Protein AF-A0A843C6A4-F1 (afdb_monomer_lite)

Sequence (200 aa):
MGTLDTKQRHLVSWVIFLPTIIAVFISLIPSIFPAFLLRTFGGLTGNVQIEPFETGPWAYPIIIVNVIVFSLFLLYSKNHLPQIMYKSIRFVFSFEISPQMAFVVIVILVGFYTLFSVGELFDGKFDADYYNRVKPWLESFDLLKPPVTDGDRDVGHHLQIFFEATSMKIFGNYKVIPFIASIALPIMTYFLTTELTKKR

Structure (mmCIF, N/CA/C/O backbone):
data_AF-A0A843C6A4-F1
#
_entry.id   AF-A0A843C6A4-F1
#
loop_
_atom_site.group_PDB
_atom_site.id
_atom_site.type_symbol
_atom_site.label_atom_id
_atom_site.label_alt_id
_atom_site.label_comp_id
_atom_site.label_asym_id
_atom_site.label_entity_id
_atom_site.label_seq_id
_atom_site.pdbx_PDB_ins_code
_atom_site.Cartn_x
_atom_site.Cartn_y
_atom_site.Cartn_z
_atom_site.occupancy
_atom_site.B_iso_or_equiv
_atom_site.auth_seq_id
_atom_site.auth_comp_id
_atom_site.auth_asym_id
_atom_site.auth_atom_id
_atom_site.pdbx_PDB_model_num
ATOM 1 N N . MET A 1 1 ? 1.468 0.301 45.396 1.00 44.12 1 MET A N 1
ATOM 2 C CA . MET A 1 1 ? 2.282 -0.420 44.389 1.00 44.12 1 MET A CA 1
ATOM 3 C C . MET A 1 1 ? 1.719 -0.317 42.952 1.00 44.12 1 MET A C 1
ATOM 5 O O . MET A 1 1 ? 2.016 -1.186 42.150 1.00 44.12 1 MET A O 1
ATOM 9 N N . GLY A 1 2 ? 0.926 0.713 42.589 1.00 54.41 2 GLY A N 1
ATOM 10 C CA . GLY A 1 2 ? 0.186 0.752 41.303 1.00 54.41 2 GLY A CA 1
ATOM 11 C C . GLY A 1 2 ? 0.499 1.920 40.352 1.00 54.41 2 GLY A C 1
ATOM 12 O O . GLY A 1 2 ? -0.068 1.985 39.269 1.00 54.41 2 GLY A O 1
ATOM 13 N N . THR A 1 3 ? 1.382 2.851 40.727 1.00 50.78 3 THR A N 1
ATOM 14 C CA . THR A 1 3 ? 1.657 4.085 39.957 1.00 50.78 3 THR A CA 1
ATOM 15 C C . THR A 1 3 ? 2.946 4.040 39.128 1.00 50.78 3 THR A C 1
ATOM 17 O O . THR A 1 3 ? 3.118 4.847 38.218 1.00 50.78 3 THR A O 1
ATOM 20 N N . LEU A 1 4 ? 3.857 3.101 39.414 1.00 54.84 4 LEU A N 1
ATOM 21 C CA . LEU A 1 4 ? 5.111 2.936 38.662 1.00 54.84 4 LEU A CA 1
ATOM 22 C C . LEU A 1 4 ? 4.891 2.211 37.323 1.00 54.84 4 LEU A C 1
ATOM 24 O O . LEU A 1 4 ? 5.477 2.591 36.311 1.00 54.84 4 LEU A O 1
ATOM 28 N N . ASP A 1 5 ? 3.975 1.241 37.302 1.00 63.75 5 ASP A N 1
ATOM 29 C CA . ASP A 1 5 ? 3.652 0.408 36.135 1.00 63.75 5 ASP A CA 1
ATOM 30 C C . ASP A 1 5 ? 2.941 1.211 35.018 1.00 63.75 5 ASP A C 1
ATOM 32 O O . ASP A 1 5 ? 3.215 1.056 33.829 1.00 63.75 5 ASP A O 1
ATOM 36 N N . THR A 1 6 ? 2.091 2.182 35.374 1.00 66.44 6 THR A N 1
ATOM 37 C CA . THR A 1 6 ? 1.423 3.064 34.396 1.00 66.44 6 THR A CA 1
ATOM 38 C C . THR A 1 6 ? 2.381 4.054 33.735 1.00 66.44 6 THR A C 1
ATOM 40 O O . THR A 1 6 ? 2.290 4.277 32.527 1.00 66.44 6 THR A O 1
ATOM 43 N N . LYS A 1 7 ? 3.335 4.616 34.490 1.00 73.94 7 LYS A N 1
ATOM 44 C CA . LYS A 1 7 ? 4.337 5.552 33.957 1.00 73.94 7 LYS A CA 1
ATOM 45 C C . LYS A 1 7 ? 5.304 4.858 32.992 1.00 73.94 7 LYS A C 1
ATOM 47 O O . LYS A 1 7 ? 5.631 5.430 31.953 1.00 73.94 7 LYS A O 1
ATOM 52 N N . GLN A 1 8 ? 5.712 3.623 33.300 1.00 74.62 8 GLN A N 1
ATOM 53 C CA . GLN A 1 8 ? 6.532 2.804 32.402 1.00 74.62 8 GLN A CA 1
ATOM 54 C C . GLN A 1 8 ? 5.776 2.407 31.128 1.00 74.62 8 GLN A C 1
ATOM 56 O O . GLN A 1 8 ? 6.310 2.603 30.039 1.00 74.62 8 GLN A O 1
ATOM 61 N N . ARG A 1 9 ? 4.518 1.949 31.224 1.00 75.69 9 ARG A N 1
ATOM 62 C CA . ARG A 1 9 ? 3.691 1.648 30.038 1.00 75.69 9 ARG A CA 1
ATOM 63 C C . ARG A 1 9 ? 3.481 2.864 29.133 1.00 75.69 9 ARG A C 1
ATOM 65 O O . ARG A 1 9 ? 3.569 2.741 27.914 1.00 75.69 9 ARG A O 1
ATOM 72 N N . HIS A 1 10 ? 3.260 4.042 29.716 1.00 80.62 10 HIS A N 1
ATOM 73 C CA . HIS A 1 10 ? 3.125 5.289 28.964 1.00 80.62 10 HIS A CA 1
ATOM 74 C C . HIS A 1 10 ? 4.421 5.656 28.223 1.00 80.62 10 HIS A C 1
ATOM 76 O O . HIS A 1 10 ? 4.377 5.982 27.041 1.00 80.62 10 HIS A O 1
ATOM 82 N N . LEU A 1 11 ? 5.581 5.545 28.880 1.00 83.19 11 LEU A N 1
ATOM 83 C CA . LEU A 1 11 ? 6.885 5.776 28.245 1.00 83.19 11 LEU A CA 1
ATOM 84 C C . LEU A 1 11 ? 7.142 4.815 27.080 1.00 83.19 11 LEU A C 1
ATOM 86 O O . LEU A 1 11 ? 7.506 5.266 25.999 1.00 83.19 11 LEU A O 1
ATOM 90 N N . VAL A 1 12 ? 6.904 3.515 27.274 1.00 82.94 12 VAL A N 1
ATOM 91 C CA . VAL A 1 12 ? 7.074 2.504 26.217 1.00 82.94 12 VAL A CA 1
ATOM 92 C C . VAL A 1 12 ? 6.156 2.799 25.029 1.00 82.94 12 VAL A C 1
ATOM 94 O O . VAL A 1 12 ? 6.604 2.765 23.886 1.00 82.94 12 VAL A O 1
ATOM 97 N N . SER A 1 13 ? 4.898 3.168 25.287 1.00 83.44 13 SER A N 1
ATOM 98 C CA . SER A 1 13 ? 3.961 3.547 24.227 1.00 83.44 13 SER A CA 1
ATOM 99 C C . SER A 1 13 ? 4.459 4.746 23.421 1.00 83.44 13 SER A C 1
ATOM 101 O O . SER A 1 13 ? 4.372 4.720 22.199 1.00 83.44 13 SER A O 1
ATOM 103 N N . TRP A 1 14 ? 5.005 5.779 24.070 1.00 86.25 14 TRP A N 1
ATOM 104 C CA . TRP A 1 14 ? 5.544 6.957 23.379 1.00 86.25 14 TRP A CA 1
ATOM 105 C C . TRP A 1 14 ? 6.806 6.655 22.573 1.00 86.25 14 TRP A C 1
ATOM 107 O O . TRP A 1 14 ? 6.948 7.157 21.459 1.00 86.25 14 TRP A O 1
ATOM 117 N N . VAL A 1 15 ? 7.690 5.813 23.113 1.00 89.94 15 VAL A N 1
ATOM 118 C CA . VAL A 1 15 ? 8.927 5.383 22.443 1.00 89.94 15 VAL A CA 1
ATOM 119 C C . VAL A 1 15 ? 8.632 4.583 21.178 1.00 89.94 15 VAL A C 1
ATOM 121 O O . VAL A 1 15 ? 9.411 4.654 20.239 1.00 89.94 15 VAL A O 1
ATOM 124 N N . ILE A 1 16 ? 7.514 3.859 21.116 1.00 85.56 16 ILE A N 1
ATOM 125 C CA . ILE A 1 16 ? 7.096 3.142 19.904 1.00 85.56 16 ILE A CA 1
ATOM 126 C C . ILE A 1 16 ? 6.322 4.077 18.968 1.00 85.56 16 ILE A C 1
ATOM 128 O O . ILE A 1 16 ? 6.602 4.145 17.775 1.00 85.56 16 ILE A O 1
ATOM 132 N N . PHE A 1 17 ? 5.375 4.841 19.510 1.00 85.38 17 PHE A N 1
ATOM 133 C CA . PHE A 1 17 ? 4.449 5.655 18.729 1.00 85.38 17 PHE A CA 1
ATOM 134 C C . PHE A 1 17 ? 5.135 6.764 17.921 1.00 85.38 17 PHE A C 1
ATOM 136 O O . PHE A 1 17 ? 4.824 6.941 16.742 1.00 85.38 17 PHE A O 1
ATOM 143 N N . LEU A 1 18 ? 6.075 7.502 18.526 1.00 89.38 18 LEU A N 1
ATOM 144 C CA . LEU A 1 18 ? 6.747 8.623 17.858 1.00 89.38 18 LEU A CA 1
ATOM 145 C C . LEU A 1 18 ? 7.565 8.177 16.636 1.00 89.38 18 LEU A C 1
ATOM 147 O O . LEU A 1 18 ? 7.333 8.723 15.556 1.00 89.38 18 LEU A O 1
ATOM 151 N N . PRO A 1 19 ? 8.468 7.183 16.745 1.00 90.62 19 PRO A N 1
ATOM 152 C CA . PRO A 1 19 ? 9.193 6.668 15.590 1.00 90.62 19 PRO A CA 1
ATOM 153 C C . PRO A 1 19 ? 8.273 6.131 14.499 1.00 90.62 19 PRO A C 1
ATOM 155 O O . PRO A 1 19 ? 8.530 6.388 13.327 1.00 90.62 19 PRO A O 1
ATOM 158 N N . THR A 1 20 ? 7.183 5.439 14.855 1.00 88.94 20 THR A N 1
ATOM 159 C CA . THR A 1 20 ? 6.218 4.947 13.862 1.00 88.94 20 THR A CA 1
ATOM 160 C C . THR A 1 20 ? 5.572 6.098 13.098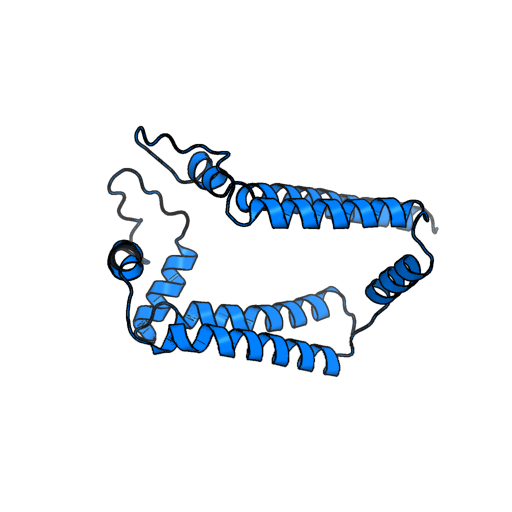 1.00 88.94 20 THR A C 1
ATOM 162 O O . THR A 1 20 ? 5.528 6.059 11.872 1.00 88.94 20 THR A O 1
ATOM 165 N N . ILE A 1 21 ? 5.126 7.152 13.787 1.00 87.75 21 ILE A N 1
ATOM 166 C CA . ILE A 1 21 ? 4.563 8.336 13.127 1.00 87.75 21 ILE A CA 1
ATOM 167 C C . ILE A 1 21 ? 5.589 9.019 12.222 1.00 87.75 21 ILE A C 1
ATOM 169 O O . ILE A 1 21 ? 5.264 9.376 11.091 1.00 87.75 21 ILE A O 1
ATOM 173 N N . ILE A 1 22 ? 6.827 9.185 12.691 1.00 91.31 22 ILE A N 1
ATOM 174 C CA . ILE A 1 22 ? 7.897 9.803 11.902 1.00 91.31 22 ILE A CA 1
ATOM 175 C C . ILE A 1 22 ? 8.167 8.975 10.643 1.00 91.31 22 ILE A C 1
ATOM 177 O O . ILE A 1 22 ? 8.229 9.532 9.550 1.00 91.31 22 ILE A O 1
ATOM 181 N N . ALA A 1 23 ? 8.263 7.651 10.775 1.00 89.50 23 ALA A N 1
ATOM 182 C CA . ALA A 1 23 ? 8.463 6.748 9.647 1.00 89.50 23 ALA A CA 1
ATOM 183 C C . ALA A 1 23 ? 7.323 6.845 8.620 1.00 89.50 23 ALA A C 1
ATOM 185 O O . ALA A 1 23 ? 7.590 6.878 7.421 1.00 89.50 23 ALA A O 1
ATOM 186 N N . VAL A 1 24 ? 6.070 6.958 9.077 1.00 88.25 24 VAL A N 1
ATOM 187 C CA . VAL A 1 24 ? 4.906 7.169 8.200 1.00 88.25 24 VAL A CA 1
ATOM 188 C C . VAL A 1 24 ? 4.994 8.510 7.468 1.00 88.25 24 VAL A C 1
ATOM 190 O O . VAL A 1 24 ? 4.761 8.568 6.267 1.00 88.25 24 VAL A O 1
ATOM 193 N N . PHE A 1 25 ? 5.369 9.598 8.142 1.00 86.94 25 PHE A N 1
ATOM 194 C CA . PHE A 1 25 ? 5.529 10.886 7.458 1.00 86.94 25 PHE A CA 1
ATOM 195 C C . PHE A 1 25 ? 6.665 10.867 6.434 1.00 86.94 25 PHE A C 1
ATOM 197 O O . PHE A 1 25 ? 6.506 11.404 5.339 1.00 86.94 25 PHE A O 1
ATOM 204 N N . ILE A 1 26 ? 7.782 10.210 6.754 1.00 88.06 26 ILE A N 1
ATOM 205 C CA . ILE A 1 26 ? 8.900 10.039 5.821 1.00 88.06 26 ILE A CA 1
ATOM 206 C C . ILE A 1 26 ? 8.464 9.222 4.597 1.00 88.06 26 ILE A C 1
ATOM 208 O O . ILE A 1 26 ? 8.836 9.575 3.481 1.00 88.06 26 ILE A O 1
ATOM 212 N N . SER A 1 27 ? 7.644 8.178 4.768 1.00 87.81 27 SER A N 1
ATOM 213 C CA . SER A 1 27 ? 7.173 7.349 3.648 1.00 87.81 27 SER A CA 1
ATOM 214 C C . SER A 1 27 ? 6.140 8.041 2.749 1.00 87.81 27 SER A C 1
ATOM 216 O O . SER A 1 27 ? 5.973 7.659 1.588 1.00 87.81 27 SER A O 1
ATOM 218 N N . LEU A 1 28 ? 5.484 9.104 3.225 1.00 88.31 28 LEU A N 1
ATOM 219 C CA . LEU A 1 28 ? 4.579 9.910 2.400 1.00 88.31 28 LEU A CA 1
ATOM 220 C C . LEU A 1 28 ? 5.322 10.818 1.411 1.00 88.31 28 LEU A C 1
ATOM 222 O O . LEU A 1 28 ? 4.806 11.056 0.320 1.00 88.31 28 LEU A O 1
ATOM 226 N N . ILE A 1 29 ? 6.530 11.284 1.748 1.00 88.62 29 ILE A N 1
ATOM 227 C CA . ILE A 1 29 ? 7.344 12.155 0.881 1.00 88.62 29 ILE A CA 1
ATOM 228 C C . ILE A 1 29 ? 7.527 11.559 -0.526 1.00 88.62 29 ILE A C 1
ATOM 230 O O . ILE A 1 29 ? 7.142 12.227 -1.484 1.00 88.62 29 ILE A O 1
ATOM 234 N N . PRO A 1 30 ? 8.029 10.319 -0.699 1.00 87.94 30 PRO A N 1
ATOM 235 C CA . PRO A 1 30 ? 8.174 9.723 -2.027 1.00 87.94 30 PRO A CA 1
ATOM 236 C C . PRO A 1 30 ? 6.858 9.418 -2.728 1.00 87.94 30 PRO A C 1
ATOM 238 O O . PRO A 1 30 ? 6.808 9.360 -3.951 1.00 87.94 30 PRO A O 1
ATOM 241 N N . SER A 1 31 ? 5.789 9.219 -1.963 1.00 87.12 31 SER A N 1
ATOM 242 C CA . SER A 1 31 ? 4.470 8.950 -2.531 1.00 87.12 31 SER A CA 1
ATOM 243 C C . SER A 1 31 ? 3.870 10.207 -3.180 1.00 87.12 31 SER A C 1
ATOM 245 O O . SER A 1 31 ? 3.107 10.106 -4.138 1.00 87.12 31 SER A O 1
ATOM 247 N N . ILE A 1 32 ? 4.228 11.393 -2.672 1.00 90.38 32 ILE A N 1
ATOM 248 C CA . ILE A 1 32 ? 3.843 12.699 -3.228 1.00 90.38 32 ILE A CA 1
ATOM 249 C C . ILE A 1 32 ? 4.844 13.140 -4.303 1.00 90.38 32 ILE A C 1
ATOM 251 O O . ILE A 1 32 ? 4.438 13.591 -5.373 1.00 90.38 32 ILE A O 1
ATOM 255 N N . PHE A 1 33 ? 6.138 12.976 -4.029 1.00 91.06 33 PHE A N 1
ATOM 256 C CA . PHE A 1 33 ? 7.249 13.394 -4.878 1.00 91.06 33 PHE A CA 1
ATOM 257 C C . PHE A 1 33 ? 8.117 12.182 -5.246 1.00 91.06 33 PHE A C 1
ATOM 259 O O . PHE A 1 33 ? 9.163 11.957 -4.630 1.00 91.06 33 PHE A O 1
ATOM 266 N N . PRO A 1 34 ? 7.717 11.369 -6.237 1.00 84.12 34 PRO A N 1
ATOM 267 C CA . PRO A 1 34 ? 8.463 10.163 -6.602 1.00 84.12 34 PRO A CA 1
ATOM 268 C C . PRO A 1 34 ? 9.904 10.473 -7.035 1.00 84.12 34 PRO A C 1
ATOM 270 O O . PRO A 1 34 ? 10.830 9.724 -6.717 1.00 84.12 34 PRO A O 1
ATOM 273 N N . ALA A 1 35 ? 10.115 11.624 -7.681 1.00 83.56 35 ALA A N 1
ATOM 274 C CA . ALA A 1 35 ? 11.428 12.110 -8.097 1.00 83.56 35 ALA A CA 1
ATOM 275 C C . ALA A 1 35 ? 12.381 12.420 -6.924 1.00 83.56 35 ALA A C 1
ATOM 277 O O . ALA A 1 35 ? 13.601 12.405 -7.102 1.00 83.56 35 ALA A O 1
ATOM 278 N N . PHE A 1 36 ? 11.853 12.656 -5.717 1.00 85.06 36 PHE A N 1
ATOM 279 C CA . PHE A 1 36 ? 12.649 12.991 -4.537 1.00 85.06 36 PHE A CA 1
ATOM 280 C C . PHE A 1 36 ? 13.633 11.872 -4.175 1.00 85.06 36 PHE A C 1
ATOM 282 O O . PHE A 1 36 ? 14.826 12.127 -4.033 1.00 85.06 36 PHE A O 1
ATOM 289 N N . LEU A 1 37 ? 13.173 10.615 -4.101 1.00 78.62 37 LEU A N 1
ATOM 290 C CA . LEU A 1 37 ? 14.069 9.487 -3.799 1.00 78.62 37 LEU A CA 1
ATOM 291 C C . LEU A 1 37 ? 15.081 9.242 -4.907 1.00 78.62 37 LEU A C 1
ATOM 293 O O . LEU A 1 37 ? 16.235 8.944 -4.617 1.00 78.62 37 LEU A O 1
ATOM 297 N N . LEU A 1 38 ? 14.659 9.384 -6.163 1.00 75.38 38 LEU A N 1
ATOM 298 C CA . LEU A 1 38 ? 15.535 9.185 -7.313 1.00 75.38 38 LEU A CA 1
ATOM 299 C C . LEU A 1 38 ? 16.692 10.185 -7.302 1.00 75.38 38 LEU A C 1
ATOM 301 O O . LEU A 1 38 ? 17.834 9.800 -7.527 1.00 75.38 38 LEU A O 1
ATOM 305 N N . ARG A 1 39 ? 16.434 11.451 -6.961 1.00 76.06 39 ARG A N 1
ATOM 306 C CA . ARG A 1 39 ? 17.501 12.449 -6.843 1.00 76.06 39 ARG A CA 1
ATOM 307 C C . ARG A 1 39 ? 18.359 12.265 -5.591 1.00 76.06 39 ARG A C 1
ATOM 309 O O . ARG A 1 39 ? 19.566 12.464 -5.661 1.00 76.06 39 ARG A O 1
ATOM 316 N N . THR A 1 40 ? 17.760 11.933 -4.448 1.00 76.25 40 THR A N 1
ATOM 317 C CA . THR A 1 40 ? 18.494 11.843 -3.174 1.00 76.25 40 THR A CA 1
ATOM 318 C C . THR A 1 40 ? 19.301 10.552 -3.042 1.00 76.25 40 THR A C 1
ATOM 320 O O . THR A 1 40 ? 20.396 10.581 -2.489 1.00 76.25 40 THR A O 1
ATOM 323 N N . PHE A 1 41 ? 18.778 9.433 -3.542 1.00 73.94 41 PHE A N 1
ATOM 324 C CA . PHE A 1 41 ? 19.350 8.098 -3.342 1.00 73.94 41 PHE A CA 1
ATOM 325 C C . PHE A 1 41 ? 19.594 7.325 -4.643 1.00 73.94 41 PHE A C 1
ATOM 327 O O . PHE A 1 41 ? 20.312 6.333 -4.620 1.00 73.94 41 PHE A O 1
ATOM 334 N N . GLY A 1 42 ? 19.025 7.752 -5.773 1.00 63.69 42 GLY A N 1
ATOM 335 C CA . GLY A 1 42 ? 19.069 7.010 -7.039 1.00 63.69 42 GLY A CA 1
ATOM 336 C C . GLY A 1 42 ? 20.379 7.106 -7.821 1.00 63.69 42 GLY A C 1
ATOM 337 O O . GLY A 1 42 ? 20.398 6.712 -8.981 1.00 63.69 42 GLY A O 1
ATOM 338 N N . GLY A 1 43 ? 21.451 7.643 -7.227 1.00 60.44 43 GLY A N 1
ATOM 339 C CA . GLY A 1 43 ? 22.790 7.627 -7.828 1.00 60.44 43 GLY A CA 1
ATOM 340 C C . GLY A 1 43 ? 22.879 8.305 -9.199 1.00 60.44 43 GLY A C 1
ATOM 341 O O . GLY A 1 43 ? 23.723 7.927 -10.003 1.00 60.44 43 GLY A O 1
ATOM 342 N N . LEU A 1 44 ? 22.001 9.275 -9.483 1.00 60.94 44 LEU A N 1
ATOM 343 C CA . LEU A 1 44 ? 21.975 9.983 -10.761 1.00 60.94 44 LEU A CA 1
ATOM 344 C C . LEU A 1 44 ? 23.255 10.799 -10.916 1.00 60.94 44 LEU A C 1
ATOM 346 O O . LEU A 1 44 ? 23.452 11.826 -10.266 1.00 60.94 44 LEU A O 1
ATOM 350 N N . THR A 1 45 ? 24.121 10.316 -11.788 1.00 49.38 45 THR A N 1
ATOM 351 C CA . THR A 1 45 ? 25.364 10.961 -12.171 1.00 49.38 45 THR A CA 1
ATOM 352 C C . THR A 1 45 ? 25.203 11.436 -13.621 1.00 49.38 45 THR A C 1
ATOM 354 O O . THR A 1 45 ? 24.581 10.775 -14.452 1.00 49.38 45 THR A O 1
ATOM 357 N N . GLY A 1 46 ? 25.588 12.692 -13.871 1.00 54.91 46 GLY A N 1
ATOM 358 C CA . GLY A 1 46 ? 25.274 13.441 -15.093 1.00 54.91 46 GLY A CA 1
ATOM 359 C C . GLY A 1 46 ? 24.285 14.600 -14.887 1.00 54.91 46 GLY A C 1
ATOM 360 O O . GLY A 1 46 ? 23.476 14.607 -13.963 1.00 54.91 46 GLY A O 1
ATOM 361 N N . ASN A 1 47 ? 24.351 15.604 -15.771 1.00 55.03 47 ASN A N 1
ATOM 362 C CA . ASN A 1 47 ? 23.568 16.856 -15.746 1.00 55.03 47 ASN A CA 1
ATOM 363 C C . ASN A 1 47 ? 22.055 16.673 -16.022 1.00 55.03 47 ASN A C 1
ATOM 365 O O . ASN A 1 47 ? 21.427 17.527 -16.650 1.00 55.03 47 ASN A O 1
ATOM 369 N N . VAL A 1 48 ? 21.449 15.565 -15.595 1.00 63.06 48 VAL A N 1
ATOM 370 C CA . VAL A 1 48 ? 20.004 15.356 -15.698 1.00 63.06 48 VAL A CA 1
ATOM 371 C C . VAL A 1 48 ? 19.343 16.158 -14.579 1.00 63.06 48 VAL A C 1
ATOM 373 O O . VAL A 1 48 ? 19.337 15.760 -13.414 1.00 63.06 48 VAL A O 1
ATOM 376 N N . GLN A 1 49 ? 18.818 17.333 -14.923 1.00 67.88 49 GLN A N 1
ATOM 377 C CA . GLN A 1 49 ? 18.061 18.164 -13.991 1.00 67.88 49 GLN A CA 1
ATOM 378 C C . GLN A 1 49 ? 16.689 17.530 -13.752 1.00 67.88 49 GLN A C 1
ATOM 380 O O . GLN A 1 49 ? 15.727 17.836 -14.448 1.00 67.88 49 GLN A O 1
ATOM 385 N N . ILE A 1 50 ? 16.609 16.625 -12.777 1.00 71.81 50 ILE A N 1
ATOM 386 C CA . ILE A 1 50 ? 15.326 16.128 -12.279 1.00 71.81 50 ILE A CA 1
AT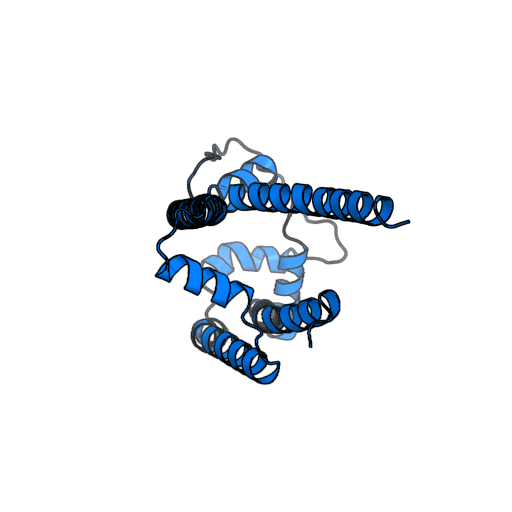OM 387 C C . ILE A 1 50 ? 14.831 17.080 -11.195 1.0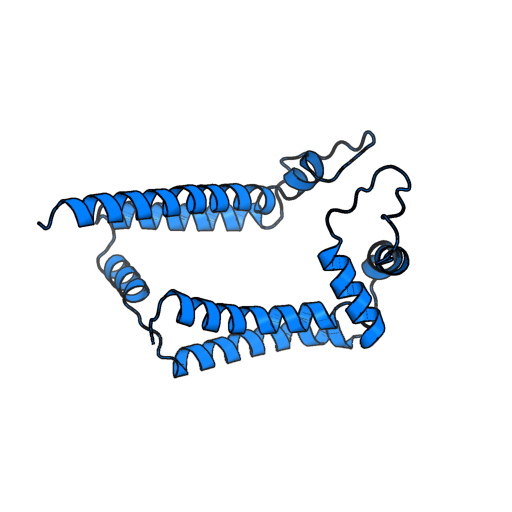0 71.81 50 ILE A C 1
ATOM 389 O O . ILE A 1 50 ? 15.521 17.338 -10.196 1.00 71.81 50 ILE A O 1
ATOM 393 N N . GLU A 1 51 ? 13.628 17.608 -11.394 1.00 82.31 51 GLU A N 1
ATOM 394 C CA . GLU A 1 51 ? 12.949 18.415 -10.393 1.00 82.31 51 GLU A CA 1
ATOM 395 C C . GLU A 1 51 ? 12.505 17.501 -9.230 1.00 82.31 51 GLU A C 1
ATOM 397 O O . GLU A 1 51 ? 11.645 16.644 -9.410 1.00 82.31 51 GLU A O 1
ATOM 402 N N . PRO A 1 52 ? 13.078 17.634 -8.015 1.00 80.25 52 PRO A N 1
ATOM 403 C CA . PRO A 1 52 ? 12.789 16.718 -6.904 1.00 80.25 52 PRO A CA 1
ATOM 404 C C . PRO A 1 52 ? 11.343 16.799 -6.432 1.00 80.25 52 PRO A C 1
ATOM 406 O O . PRO A 1 52 ? 10.855 15.864 -5.808 1.00 80.25 52 PRO A O 1
ATOM 409 N N . PHE A 1 53 ? 10.705 17.946 -6.666 1.00 86.50 53 PHE A N 1
ATOM 410 C CA . PHE A 1 53 ? 9.358 18.265 -6.211 1.00 86.50 53 PHE A CA 1
ATOM 411 C C . PHE A 1 53 ? 8.320 18.106 -7.324 1.00 86.50 53 PHE A C 1
ATOM 413 O O . PHE A 1 53 ? 7.220 18.646 -7.225 1.00 86.50 53 PHE A O 1
ATOM 420 N N . GLU A 1 54 ? 8.645 17.333 -8.361 1.00 87.62 54 GLU A N 1
ATOM 421 C CA . GLU A 1 54 ? 7.664 16.895 -9.342 1.00 87.62 54 GLU A CA 1
ATOM 422 C C . GLU A 1 54 ? 6.603 16.023 -8.654 1.00 87.62 54 GLU A C 1
ATOM 424 O O . GLU A 1 54 ? 6.896 14.968 -8.080 1.00 87.62 54 GLU A O 1
ATOM 429 N N . THR A 1 55 ? 5.356 16.496 -8.661 1.00 88.69 55 THR A N 1
ATOM 430 C CA . THR A 1 55 ? 4.238 15.803 -8.019 1.00 88.69 55 THR A CA 1
ATOM 431 C C . THR A 1 55 ? 3.815 14.595 -8.839 1.00 88.69 55 THR A C 1
ATOM 433 O O . THR A 1 55 ? 3.469 14.727 -10.012 1.00 88.69 55 THR A O 1
ATOM 436 N N . GLY A 1 56 ? 3.760 13.424 -8.205 1.00 86.25 56 GLY A N 1
ATOM 437 C CA . GLY A 1 56 ? 3.225 12.227 -8.843 1.00 86.25 56 GLY A CA 1
ATOM 438 C C . GLY A 1 56 ? 1.709 12.324 -9.094 1.00 86.25 56 GLY A C 1
ATOM 439 O O . GLY A 1 56 ? 1.016 13.090 -8.419 1.00 86.25 56 GLY A O 1
ATOM 440 N N . PRO A 1 57 ? 1.143 11.486 -9.982 1.00 88.00 57 PRO A N 1
ATOM 441 C CA . PRO A 1 57 ? -0.301 11.455 -10.257 1.00 88.00 57 PRO A CA 1
ATOM 442 C C . PRO A 1 57 ? -1.173 11.238 -9.007 1.00 88.00 57 PRO A C 1
ATOM 444 O O . PRO A 1 57 ? -2.308 11.703 -8.935 1.00 88.00 57 PRO A O 1
ATOM 447 N N . TRP A 1 58 ? -0.627 10.553 -7.998 1.00 88.38 58 TRP A N 1
ATOM 448 C CA . TRP A 1 58 ? -1.304 10.243 -6.738 1.00 88.38 58 TRP A CA 1
ATOM 449 C C . TRP A 1 58 ? -1.102 11.292 -5.636 1.00 88.38 58 TRP A C 1
ATOM 451 O O . TRP A 1 58 ? -1.715 11.172 -4.575 1.00 88.38 58 TRP A O 1
ATOM 461 N N . ALA A 1 59 ? -0.314 12.346 -5.876 1.00 90.94 59 ALA A N 1
ATOM 462 C CA . ALA A 1 59 ? 0.006 13.365 -4.878 1.00 90.94 59 ALA A CA 1
ATOM 463 C C . ALA A 1 59 ? -1.250 14.026 -4.290 1.00 90.94 59 ALA A C 1
ATOM 465 O O . ALA A 1 59 ? -1.442 14.027 -3.072 1.00 90.94 59 ALA A O 1
ATOM 466 N N . TYR A 1 60 ? -2.141 14.543 -5.144 1.00 91.19 60 TYR A N 1
ATOM 467 C CA . TYR A 1 60 ? -3.356 15.225 -4.690 1.00 91.19 60 TYR A CA 1
ATOM 468 C C . TYR A 1 60 ? -4.314 14.298 -3.924 1.00 91.19 60 TYR A C 1
ATOM 470 O O . TYR A 1 60 ? -4.696 14.670 -2.812 1.00 91.19 60 TYR A O 1
ATOM 478 N N . PRO A 1 61 ? -4.673 13.094 -4.425 1.00 93.38 61 PRO A N 1
ATOM 479 C CA . PRO A 1 61 ? -5.471 12.142 -3.651 1.00 93.38 61 PRO A CA 1
ATOM 480 C C . PRO A 1 61 ? -4.880 11.833 -2.273 1.00 93.38 61 PRO A C 1
ATOM 482 O O . PRO A 1 61 ? -5.601 11.870 -1.277 1.00 93.38 61 PRO A O 1
ATOM 485 N N . ILE A 1 62 ? -3.568 11.583 -2.196 1.00 91.31 62 ILE A N 1
ATOM 486 C CA . ILE A 1 62 ? -2.886 11.262 -0.937 1.00 91.31 62 ILE A CA 1
ATOM 487 C C . ILE A 1 62 ? -2.986 12.434 0.040 1.00 91.31 62 ILE A C 1
ATOM 489 O O . ILE A 1 62 ? -3.364 12.232 1.195 1.00 91.31 62 ILE A O 1
ATOM 493 N N . ILE A 1 63 ? -2.690 13.656 -0.406 1.00 91.94 63 ILE A N 1
ATOM 494 C CA . ILE A 1 63 ? -2.761 14.850 0.446 1.00 91.94 63 ILE A CA 1
ATOM 495 C C . ILE A 1 63 ? -4.192 15.064 0.947 1.00 91.94 63 ILE A C 1
ATOM 497 O O . ILE A 1 63 ? -4.397 15.227 2.148 1.00 91.94 63 ILE A O 1
ATOM 501 N N . ILE A 1 64 ? -5.186 15.015 0.056 1.00 94.62 64 ILE A N 1
ATOM 502 C CA . ILE A 1 64 ? -6.595 15.246 0.403 1.00 94.62 64 ILE A CA 1
ATOM 503 C C . ILE A 1 64 ? -7.073 14.221 1.435 1.00 94.62 64 ILE A C 1
ATOM 505 O O . ILE A 1 64 ? -7.633 14.602 2.464 1.00 94.62 64 ILE A O 1
ATOM 509 N N . VAL A 1 65 ? -6.818 12.929 1.204 1.00 93.81 65 VAL A N 1
ATOM 510 C CA . VAL A 1 65 ? -7.219 11.862 2.133 1.00 93.81 65 VAL A CA 1
ATOM 511 C C . VAL A 1 65 ? -6.556 12.053 3.495 1.00 93.81 65 VAL A C 1
ATOM 513 O O . VAL A 1 65 ? -7.239 11.981 4.516 1.00 93.81 65 VAL A O 1
ATOM 516 N N . ASN A 1 66 ? -5.259 12.368 3.536 1.00 91.62 66 ASN A N 1
ATOM 517 C CA . ASN A 1 66 ? -4.561 12.611 4.798 1.00 91.62 66 ASN A CA 1
ATOM 518 C C . ASN A 1 66 ? -5.122 13.833 5.540 1.00 91.62 66 ASN A C 1
ATOM 520 O O . ASN A 1 66 ? -5.377 13.745 6.740 1.00 91.62 66 ASN A O 1
ATOM 524 N N . VAL A 1 67 ? -5.387 14.947 4.849 1.00 94.19 67 VAL A N 1
ATOM 525 C CA . VAL A 1 67 ? -6.002 16.143 5.455 1.00 94.19 67 VAL A CA 1
ATOM 526 C C . VAL A 1 67 ? -7.369 15.815 6.053 1.00 94.19 67 VAL A C 1
ATOM 528 O O . VAL A 1 67 ? -7.663 16.243 7.171 1.00 94.19 67 VAL A O 1
ATOM 531 N N . ILE A 1 68 ? -8.191 15.029 5.352 1.00 93.12 68 ILE A N 1
ATOM 532 C CA . ILE A 1 68 ? -9.497 14.577 5.848 1.00 93.12 68 ILE A CA 1
ATOM 533 C C . ILE A 1 68 ? -9.323 13.712 7.102 1.00 93.12 68 ILE A C 1
ATOM 535 O O . ILE A 1 68 ? -9.967 13.980 8.116 1.00 93.12 68 ILE A O 1
ATOM 539 N N . VAL A 1 69 ? -8.435 12.714 7.069 1.00 90.50 69 VAL A N 1
ATOM 540 C CA . VAL A 1 69 ? -8.181 11.808 8.202 1.00 90.50 69 VAL A CA 1
ATOM 541 C C . VAL A 1 69 ? -7.680 12.575 9.427 1.00 90.50 69 VAL A C 1
ATOM 543 O O . VAL A 1 69 ? -8.222 12.401 10.519 1.00 90.50 69 VAL A O 1
ATOM 546 N N . PHE A 1 70 ? -6.703 13.471 9.263 1.00 89.62 70 PHE A N 1
ATOM 547 C CA . PHE A 1 70 ? -6.188 14.287 10.366 1.00 89.62 70 PHE A CA 1
ATOM 548 C C . PHE A 1 70 ? -7.245 15.246 10.915 1.00 89.62 70 PHE A C 1
ATOM 550 O O . PHE A 1 70 ? -7.373 15.396 12.131 1.00 89.62 70 PHE A O 1
ATOM 557 N N . SER A 1 71 ? -8.046 15.855 10.041 1.00 91.25 71 SER A N 1
ATOM 558 C CA . SER A 1 71 ? -9.138 16.741 10.450 1.00 91.25 71 SER A CA 1
ATOM 559 C C . SER A 1 71 ? -10.204 15.982 11.246 1.00 91.25 71 SER A C 1
ATOM 561 O O . SER A 1 71 ? -10.629 16.449 12.304 1.00 91.25 71 SER A O 1
ATOM 563 N N . LEU A 1 72 ? -10.584 14.780 10.796 1.00 89.56 72 LEU A N 1
ATOM 564 C CA . LEU A 1 72 ? -11.486 13.881 11.521 1.00 89.56 72 LEU A CA 1
ATOM 565 C C . LEU A 1 72 ? -10.911 13.473 12.878 1.00 89.56 72 LEU A C 1
ATOM 567 O O . LEU A 1 72 ? -11.633 13.509 13.872 1.00 89.56 72 LEU A O 1
ATOM 571 N N . PHE A 1 73 ? -9.621 13.139 12.945 1.00 88.19 73 PHE A N 1
ATOM 572 C CA . PHE A 1 73 ? -8.943 12.793 14.194 1.00 88.19 73 PHE A CA 1
ATOM 573 C C . PHE A 1 73 ? -8.951 13.953 15.203 1.00 88.19 73 PHE A C 1
ATOM 575 O O . PHE A 1 73 ? -9.265 13.753 16.381 1.00 88.19 73 PHE A O 1
ATOM 582 N N . LEU A 1 74 ? -8.661 15.179 14.751 1.00 89.75 74 LEU A N 1
ATOM 583 C CA . LEU A 1 74 ? -8.682 16.374 15.598 1.00 89.75 74 LEU A CA 1
ATOM 584 C C . LEU A 1 74 ? -10.096 16.700 16.094 1.00 89.75 74 LEU A C 1
ATOM 586 O O . LEU A 1 74 ? -10.277 16.979 17.282 1.00 89.75 74 LEU A O 1
ATOM 590 N N . LEU A 1 75 ? -11.102 16.639 15.216 1.00 90.50 75 LEU A N 1
ATOM 591 C CA . LEU A 1 75 ? -12.500 16.859 15.601 1.00 90.50 75 LEU A CA 1
ATOM 592 C C . LEU A 1 75 ? -13.011 15.764 16.547 1.00 90.50 75 LEU A C 1
ATOM 594 O O . LEU A 1 75 ? -13.724 16.082 17.500 1.00 90.50 75 LEU A O 1
ATOM 598 N N . TYR A 1 76 ? -12.629 14.501 16.326 1.00 87.38 76 TYR A N 1
ATOM 599 C CA . TYR A 1 76 ? -12.958 13.384 17.215 1.00 87.38 76 TYR A CA 1
ATOM 600 C C . TYR A 1 76 ? -12.355 13.591 18.605 1.00 87.38 76 TYR A C 1
ATOM 602 O O . TYR A 1 76 ? -13.068 13.504 19.601 1.00 87.38 76 TYR A O 1
ATOM 610 N N . SER A 1 77 ? -11.071 13.954 18.672 1.00 84.50 77 SER A N 1
ATOM 611 C CA . SER A 1 77 ? -10.356 14.188 19.934 1.00 84.50 77 SER A CA 1
ATOM 612 C C . SER A 1 77 ? -10.952 15.342 20.745 1.00 84.50 77 SER A C 1
ATOM 614 O O . SER A 1 77 ? -10.941 15.312 21.972 1.00 84.50 77 SER A O 1
ATOM 616 N N . LYS A 1 78 ? -11.508 16.351 20.065 1.00 88.38 78 LYS A N 1
ATOM 617 C CA . LYS A 1 78 ? -12.194 17.486 20.699 1.00 88.38 78 LYS A CA 1
ATOM 618 C C . LYS A 1 78 ? -13.681 17.231 20.979 1.00 88.38 78 LYS A C 1
ATOM 620 O O . LYS A 1 78 ? -14.343 18.122 21.492 1.00 88.38 78 LYS A O 1
ATOM 625 N N . ASN A 1 79 ? -14.220 16.049 20.661 1.00 82.94 79 ASN A N 1
ATOM 626 C CA . ASN A 1 79 ? -15.658 15.733 20.717 1.00 82.94 79 ASN A CA 1
ATOM 627 C C . ASN A 1 79 ? -16.545 16.703 19.906 1.00 82.94 79 ASN A C 1
ATOM 629 O O . ASN A 1 79 ? -17.719 16.884 20.211 1.00 82.94 79 ASN A O 1
ATOM 633 N N . HIS A 1 80 ? -15.997 17.323 18.859 1.00 88.19 80 HIS A N 1
ATOM 634 C CA . HIS A 1 80 ? -16.709 18.273 17.994 1.00 88.19 80 HIS A CA 1
ATOM 635 C C . HIS A 1 80 ? -17.405 17.589 16.802 1.00 88.19 80 HIS A C 1
ATOM 637 O O . HIS A 1 80 ? -17.927 18.263 15.916 1.00 88.19 80 HIS A O 1
ATOM 643 N N . LEU A 1 81 ? -17.394 16.253 16.739 1.00 87.38 81 LEU A N 1
ATOM 644 C CA . LEU A 1 81 ? -18.047 15.513 15.662 1.00 87.38 81 LEU A CA 1
ATOM 645 C C . LEU A 1 81 ? -19.556 15.365 15.897 1.00 87.38 81 LEU A C 1
ATOM 647 O O . LEU A 1 81 ? -19.983 15.123 17.029 1.00 87.38 81 LEU A O 1
ATOM 651 N N . PRO A 1 82 ? -20.369 15.393 14.825 1.00 88.31 82 PRO A N 1
ATOM 652 C CA . PRO A 1 82 ? -21.760 14.970 14.887 1.00 88.31 82 PRO A CA 1
ATOM 653 C C . PRO A 1 82 ? -21.893 13.566 15.488 1.00 88.31 82 PRO A C 1
ATOM 655 O O . PRO A 1 82 ? -21.086 12.676 15.206 1.00 88.31 82 PRO A O 1
ATOM 658 N N . GLN A 1 83 ? -22.960 13.339 16.258 1.00 85.44 83 GLN A N 1
ATOM 659 C CA . GLN A 1 83 ? -23.218 12.066 16.950 1.00 85.44 83 GLN A CA 1
ATOM 660 C C . GLN A 1 83 ? -23.167 10.844 16.018 1.00 85.44 83 GLN A C 1
ATOM 662 O O . GLN A 1 83 ? -22.684 9.786 16.413 1.00 85.44 83 GLN A O 1
ATOM 667 N N . ILE A 1 84 ? -23.625 10.991 14.771 1.00 87.69 84 ILE A N 1
ATOM 668 C CA . ILE A 1 84 ? -23.588 9.928 13.756 1.00 87.69 84 ILE A CA 1
ATOM 669 C C . ILE A 1 84 ? -22.137 9.547 13.429 1.00 87.69 84 ILE A C 1
ATOM 671 O O . ILE A 1 84 ? -21.780 8.377 13.503 1.00 87.69 84 ILE A O 1
ATOM 675 N N . MET A 1 85 ? -21.280 10.531 13.144 1.00 86.44 85 MET A N 1
ATOM 676 C CA . MET A 1 85 ? -19.867 10.297 12.821 1.00 86.44 85 MET A CA 1
ATOM 677 C C . MET A 1 85 ? -19.102 9.737 14.020 1.00 86.44 85 MET A C 1
ATOM 679 O O . MET A 1 85 ? -18.308 8.814 13.867 1.00 86.44 85 MET A O 1
ATOM 683 N N . TYR A 1 86 ? -19.382 10.249 15.221 1.00 86.88 86 TYR A N 1
ATOM 684 C CA . TYR A 1 86 ? -18.785 9.740 16.454 1.00 86.88 86 TYR A CA 1
ATOM 685 C C . TYR A 1 86 ? -19.115 8.257 16.678 1.00 86.88 86 TYR A C 1
ATOM 687 O O . TYR A 1 86 ? -18.221 7.460 16.972 1.00 86.88 86 TYR A O 1
ATOM 695 N N . LYS A 1 87 ? -20.385 7.867 16.489 1.00 87.44 87 LYS A N 1
ATOM 696 C CA . LYS A 1 87 ? -20.823 6.467 16.586 1.00 87.44 87 LYS A CA 1
ATOM 697 C C . LYS A 1 87 ? -20.167 5.586 15.525 1.00 87.44 87 LYS A C 1
ATOM 699 O O . LYS A 1 87 ? -19.693 4.512 15.879 1.00 87.44 87 LYS A O 1
ATOM 704 N N . SER A 1 88 ? -20.084 6.036 14.272 1.00 86.94 88 SER A N 1
ATOM 705 C CA . SER A 1 88 ? -19.430 5.276 13.198 1.00 86.94 88 SER A CA 1
ATOM 706 C C . SER A 1 88 ? -17.941 5.055 13.465 1.00 86.94 88 SER A C 1
ATOM 708 O O . SER A 1 88 ? -17.452 3.940 13.319 1.00 86.94 88 SER A O 1
ATOM 710 N N . ILE A 1 89 ? -17.219 6.086 13.914 1.00 86.25 89 ILE A N 1
ATOM 711 C CA . ILE A 1 89 ? -15.794 5.968 14.255 1.00 86.25 89 ILE A CA 1
ATOM 712 C C . ILE A 1 89 ? -15.599 5.000 15.426 1.00 86.25 89 ILE A C 1
ATOM 714 O O . ILE A 1 89 ? -14.752 4.111 15.355 1.00 86.25 89 ILE A O 1
ATOM 718 N N . ARG A 1 90 ? -16.408 5.121 16.490 1.00 85.38 90 ARG A N 1
ATOM 719 C CA . ARG A 1 90 ? -16.373 4.157 17.599 1.00 85.38 90 ARG A CA 1
ATOM 720 C C . ARG A 1 90 ? -16.664 2.742 17.130 1.00 85.38 90 ARG A C 1
ATOM 722 O O . ARG A 1 90 ? -15.957 1.841 17.557 1.00 85.38 90 ARG A O 1
ATOM 729 N N . PHE A 1 91 ? -17.660 2.564 16.262 1.00 86.44 91 PHE A N 1
ATOM 730 C CA . PHE A 1 91 ? -17.985 1.267 15.687 1.00 86.44 91 PHE A CA 1
ATOM 731 C C . PHE A 1 91 ? -16.753 0.665 15.013 1.00 86.44 91 PHE A C 1
ATOM 733 O O . PHE A 1 91 ? -16.354 -0.413 15.425 1.00 86.44 91 PHE A O 1
ATOM 740 N N . VAL A 1 92 ? -16.085 1.391 14.107 1.00 84.56 92 VAL A N 1
ATOM 741 C CA . VAL A 1 92 ? -14.854 0.930 13.430 1.00 84.56 92 VAL A CA 1
ATOM 742 C C . VAL A 1 92 ? -13.765 0.510 14.425 1.00 84.56 92 VAL A C 1
ATOM 744 O O . VAL A 1 92 ? -13.147 -0.531 14.237 1.00 84.56 92 VAL A O 1
ATOM 747 N N . PHE A 1 93 ? -13.551 1.268 15.505 1.00 80.12 93 PHE A N 1
ATOM 748 C CA . PHE A 1 93 ? -12.541 0.923 16.517 1.00 80.12 93 PHE A CA 1
ATOM 749 C C . PHE A 1 93 ? -12.943 -0.220 17.458 1.00 80.12 93 PHE A C 1
ATOM 751 O O . PHE A 1 93 ? -12.075 -0.887 18.016 1.00 80.12 93 PHE A O 1
ATOM 758 N N . SER A 1 94 ? -14.241 -0.430 17.672 1.00 81.50 94 SER A N 1
ATOM 759 C CA . SER A 1 94 ? -14.773 -1.503 18.523 1.00 81.50 94 SER A CA 1
ATOM 760 C C . SER A 1 94 ? -15.140 -2.769 17.753 1.00 81.50 94 SER A C 1
ATOM 762 O O . SER A 1 94 ? -15.48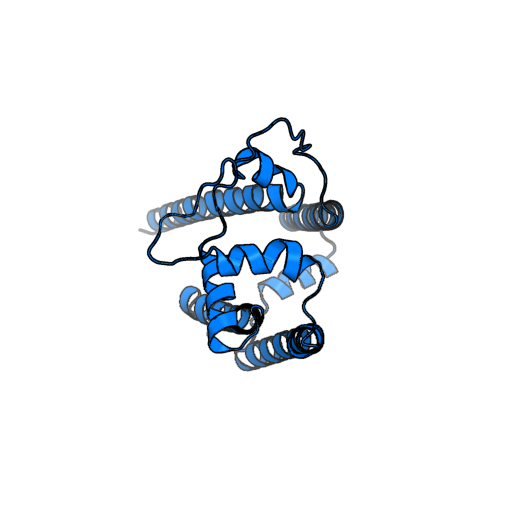0 -3.776 18.367 1.00 81.50 94 SER A O 1
ATOM 764 N N . PHE A 1 95 ? -15.131 -2.704 16.423 1.00 80.19 95 PHE A N 1
ATOM 765 C CA . PHE A 1 95 ? -15.554 -3.796 15.570 1.00 80.19 95 PHE A CA 1
ATOM 766 C C . PHE A 1 95 ? -14.496 -4.893 15.596 1.00 80.19 95 PHE A C 1
ATOM 768 O O . PHE A 1 95 ? -13.375 -4.716 15.121 1.00 80.19 95 PHE A O 1
ATOM 775 N N . GLU A 1 96 ? -14.863 -6.035 16.164 1.00 79.81 96 GLU A N 1
ATOM 776 C CA . GLU A 1 96 ? -14.048 -7.240 16.130 1.00 79.81 96 GLU A CA 1
ATOM 777 C C . GLU A 1 96 ? -14.550 -8.127 14.996 1.00 79.81 96 GLU A C 1
ATOM 779 O O . GLU A 1 96 ? -15.701 -8.569 14.976 1.00 79.81 96 GLU A O 1
ATOM 784 N N . ILE A 1 97 ? -13.682 -8.339 14.011 1.00 80.31 97 ILE A N 1
ATOM 785 C CA . ILE A 1 97 ? -13.968 -9.207 12.875 1.00 80.31 97 ILE A CA 1
ATOM 786 C C . ILE A 1 97 ? -13.737 -10.638 13.338 1.00 80.31 97 ILE A C 1
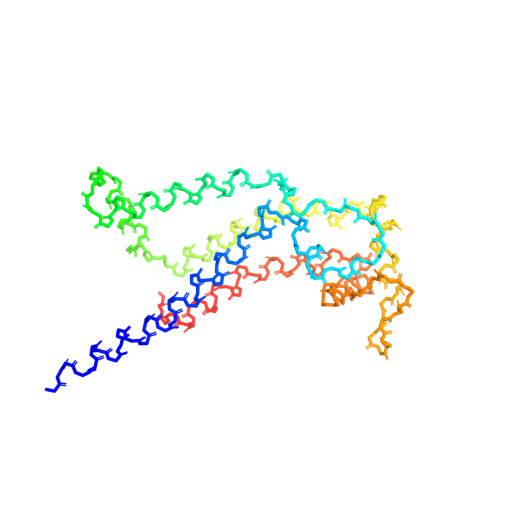ATOM 788 O O . ILE A 1 97 ? -12.631 -10.975 13.754 1.00 80.31 97 ILE A O 1
ATOM 792 N N . SER A 1 98 ? -14.759 -11.491 13.246 1.00 86.44 98 SER A N 1
ATOM 793 C CA . SER A 1 98 ? -14.562 -12.914 13.519 1.00 86.44 98 SER A CA 1
ATOM 794 C C . SER A 1 98 ? -13.593 -13.523 12.492 1.00 86.44 98 SER A C 1
ATOM 796 O O . SER A 1 98 ? -13.604 -13.112 11.326 1.00 86.44 98 SER A O 1
ATOM 798 N N . PRO A 1 99 ? -12.808 -14.554 12.852 1.00 83.94 99 PRO A N 1
ATOM 799 C CA . PRO A 1 99 ? -11.885 -15.215 11.922 1.00 83.94 99 PRO A CA 1
ATOM 800 C C . PRO A 1 99 ? -12.541 -15.662 10.611 1.00 83.94 99 PRO A C 1
ATOM 802 O O . PRO A 1 99 ? -11.949 -15.579 9.538 1.00 83.94 99 PRO A O 1
ATOM 805 N N . GLN A 1 100 ? -13.802 -16.091 10.693 1.00 88.25 100 GLN A N 1
ATOM 806 C CA . GLN A 1 100 ? -14.602 -16.510 9.544 1.00 88.25 100 GLN A CA 1
ATOM 807 C C . GLN A 1 100 ? -14.861 -15.343 8.584 1.00 88.25 100 GLN A C 1
ATOM 809 O O . GLN A 1 100 ? -14.689 -15.485 7.376 1.00 88.25 100 GLN A O 1
ATOM 814 N N . MET A 1 101 ? -15.224 -14.173 9.116 1.00 89.69 101 MET A N 1
ATOM 815 C CA . MET A 1 101 ? -15.457 -12.980 8.303 1.00 89.69 101 MET A CA 1
ATOM 816 C C . MET A 1 101 ? -14.151 -12.414 7.743 1.00 89.69 101 MET A C 1
ATOM 818 O O . MET A 1 101 ? -14.124 -11.995 6.588 1.00 89.69 101 MET A O 1
ATOM 822 N N . ALA A 1 102 ? -13.058 -12.452 8.511 1.00 89.19 102 ALA A N 1
ATOM 823 C CA . ALA A 1 102 ? -11.741 -12.034 8.034 1.00 89.19 102 ALA A CA 1
ATOM 824 C C . ALA A 1 102 ? -11.284 -12.888 6.842 1.00 89.19 102 ALA A C 1
ATOM 826 O O . ALA A 1 102 ? -10.851 -12.346 5.826 1.00 89.19 102 ALA A O 1
ATOM 827 N N . PHE A 1 103 ? -11.468 -14.209 6.922 1.00 90.06 103 PHE A N 1
ATOM 828 C CA . PHE A 1 103 ? -11.186 -15.117 5.814 1.00 90.06 103 PHE A CA 1
ATOM 829 C C . PHE A 1 103 ? -12.007 -14.775 4.563 1.00 90.06 103 PHE A C 1
ATOM 831 O O . PHE A 1 103 ? -11.444 -14.667 3.477 1.00 90.06 103 PHE A O 1
ATOM 838 N N . VAL A 1 104 ? -13.315 -14.528 4.708 1.00 94.06 104 VAL A N 1
ATOM 839 C CA . VAL A 1 104 ? -14.181 -14.122 3.585 1.00 94.06 104 VAL A CA 1
ATOM 840 C C . VAL A 1 104 ? -13.688 -12.822 2.943 1.00 94.06 104 VAL A C 1
ATOM 842 O O . VAL A 1 104 ? -13.602 -12.742 1.720 1.00 94.06 104 VAL A O 1
ATOM 845 N N . VAL A 1 105 ? -13.310 -11.822 3.743 1.00 92.25 105 VAL A N 1
ATOM 846 C CA . VAL A 1 105 ? -12.764 -10.553 3.234 1.00 92.25 105 VAL A CA 1
ATOM 847 C C . VAL A 1 105 ? -11.460 -10.775 2.468 1.00 92.25 105 VAL A C 1
ATOM 849 O O . VAL A 1 105 ? -11.302 -10.228 1.378 1.00 92.25 105 VAL A O 1
ATOM 852 N N . ILE A 1 106 ? -10.548 -11.604 2.985 1.00 93.19 106 ILE A N 1
ATOM 853 C CA . ILE A 1 106 ? -9.291 -11.941 2.297 1.00 93.19 106 ILE A CA 1
ATOM 854 C C . ILE A 1 106 ? -9.578 -12.629 0.960 1.00 93.19 106 ILE A C 1
ATOM 856 O O . ILE A 1 106 ? -8.994 -12.250 -0.051 1.00 93.19 106 ILE A O 1
ATOM 860 N N . VAL A 1 107 ? -10.508 -13.587 0.924 1.00 95.38 107 VAL A N 1
ATOM 861 C CA . VAL A 1 107 ? -10.902 -14.273 -0.316 1.00 95.38 107 VAL A CA 1
ATOM 862 C C . VAL A 1 107 ? -11.480 -13.289 -1.333 1.00 95.38 107 VAL A C 1
ATOM 864 O O . VAL A 1 107 ? -11.119 -13.352 -2.506 1.00 95.38 107 VAL A O 1
ATOM 867 N N . ILE A 1 108 ? -12.326 -12.351 -0.899 1.00 95.69 108 ILE A N 1
ATOM 868 C CA . ILE A 1 108 ? -12.877 -11.309 -1.777 1.00 95.69 108 ILE A CA 1
ATOM 869 C C . ILE A 1 108 ? -11.759 -10.418 -2.327 1.00 95.69 108 ILE A C 1
ATOM 871 O O . ILE A 1 108 ? -11.720 -10.176 -3.530 1.00 95.69 108 ILE A O 1
ATOM 875 N N . LEU A 1 109 ? -10.832 -9.961 -1.478 1.00 93.69 109 LEU A N 1
ATOM 876 C CA . LEU A 1 109 ? -9.706 -9.117 -1.894 1.00 93.69 109 LEU A CA 1
ATOM 877 C C . LEU A 1 109 ? -8.802 -9.829 -2.904 1.00 93.69 109 LEU A C 1
ATOM 879 O O . LEU A 1 109 ? -8.481 -9.263 -3.948 1.00 93.69 109 LEU A O 1
ATOM 883 N N . VAL A 1 110 ? -8.430 -11.078 -2.620 1.00 94.81 110 VAL A N 1
ATOM 884 C CA . VAL A 1 110 ? -7.602 -11.903 -3.509 1.00 94.81 110 VAL A CA 1
ATOM 885 C C . VAL A 1 110 ? -8.331 -12.192 -4.818 1.00 94.81 110 VAL A C 1
ATOM 887 O O . VAL A 1 110 ? -7.727 -12.092 -5.885 1.00 94.81 110 VAL A O 1
ATOM 890 N N . GLY A 1 111 ? -9.624 -12.517 -4.761 1.00 94.75 111 GLY A N 1
ATOM 891 C CA . GLY A 1 111 ? -10.446 -12.769 -5.942 1.00 94.75 111 GLY A CA 1
ATOM 892 C C . GLY A 1 111 ? -10.558 -11.536 -6.835 1.00 94.75 111 GLY A C 1
ATOM 893 O O . GLY A 1 111 ? -10.368 -11.638 -8.045 1.00 94.75 111 GLY A O 1
ATOM 894 N N . PHE A 1 112 ? -10.786 -10.363 -6.239 1.00 94.62 112 PHE A N 1
ATOM 895 C CA . PHE A 1 112 ? -10.834 -9.099 -6.966 1.00 94.62 112 PHE A CA 1
ATOM 896 C C . PHE A 1 112 ? -9.477 -8.781 -7.598 1.00 94.62 112 PHE A C 1
ATOM 898 O O . PHE A 1 112 ? -9.404 -8.589 -8.805 1.00 94.62 112 PHE A O 1
ATOM 905 N N . TYR A 1 113 ? -8.387 -8.823 -6.828 1.00 91.69 113 TYR A N 1
ATOM 906 C CA . TYR A 1 113 ? -7.034 -8.621 -7.355 1.00 91.69 113 TYR A CA 1
ATOM 907 C C . TYR A 1 113 ? -6.728 -9.564 -8.527 1.00 91.69 113 TYR A C 1
ATOM 909 O O . TYR A 1 113 ? -6.302 -9.126 -9.592 1.00 91.69 113 TYR A O 1
ATOM 917 N N . THR A 1 114 ? -7.032 -10.853 -8.364 1.00 91.31 114 THR A N 1
ATOM 918 C CA . THR A 1 114 ? -6.813 -11.861 -9.405 1.00 91.31 114 THR A CA 1
ATOM 919 C C . THR A 1 114 ? -7.603 -11.533 -10.668 1.00 91.31 114 THR A C 1
ATOM 921 O O . THR A 1 114 ? -7.032 -11.565 -11.750 1.00 91.31 114 THR A O 1
ATOM 924 N N . LEU A 1 115 ? -8.883 -11.164 -10.557 1.00 92.44 115 LEU A N 1
ATOM 925 C CA . LEU A 1 115 ? -9.724 -10.849 -11.715 1.00 92.44 115 LEU A CA 1
ATOM 926 C C . LEU A 1 115 ? -9.134 -9.730 -12.588 1.00 92.44 115 LEU A C 1
ATOM 928 O O . LEU A 1 115 ? -9.179 -9.827 -13.812 1.00 92.44 115 LEU A O 1
ATOM 932 N N . PHE A 1 116 ? -8.567 -8.693 -11.968 1.00 88.94 116 PHE A N 1
ATOM 933 C CA . PHE A 1 116 ? -7.968 -7.569 -12.692 1.00 88.94 116 PHE A CA 1
ATOM 934 C C . PHE A 1 116 ? -6.545 -7.861 -13.183 1.00 88.94 116 PHE A C 1
ATOM 936 O O . PHE A 1 116 ? -6.166 -7.392 -14.251 1.00 88.94 116 PHE A O 1
ATOM 943 N N . SER A 1 117 ? -5.759 -8.644 -12.442 1.00 87.19 117 SER A N 1
ATOM 944 C CA . SER A 1 117 ? -4.336 -8.859 -12.744 1.00 87.19 117 SER A CA 1
ATOM 945 C C . SER A 1 117 ? -4.044 -10.098 -13.594 1.00 87.19 117 SER A C 1
ATOM 947 O O . SER A 1 117 ? -2.992 -10.173 -14.224 1.00 87.19 117 SER A O 1
ATOM 949 N N . VAL A 1 118 ? -4.955 -11.074 -13.655 1.00 86.56 118 VAL A N 1
ATOM 950 C CA . VAL A 1 118 ? -4.723 -12.348 -14.359 1.00 86.56 118 VAL A CA 1
ATOM 951 C C . VAL A 1 118 ? -4.512 -12.157 -15.865 1.00 86.56 118 VAL A C 1
ATOM 953 O O . VAL A 1 118 ? -3.695 -12.853 -16.462 1.00 86.56 118 VAL A O 1
ATOM 956 N N . GLY A 1 119 ? -5.187 -11.174 -16.472 1.00 83.44 119 GLY A N 1
ATOM 957 C CA . GLY A 1 119 ? -5.042 -10.864 -17.897 1.00 83.44 119 GLY A CA 1
ATOM 958 C C . GLY A 1 119 ? -3.611 -10.472 -18.267 1.00 83.44 119 GLY A C 1
ATOM 959 O O . GLY A 1 119 ? -3.056 -11.001 -19.225 1.00 83.44 119 GLY A O 1
ATOM 960 N N . GLU A 1 120 ? -2.967 -9.637 -17.450 1.00 79.12 120 GLU A N 1
ATOM 961 C CA . GLU A 1 120 ? -1.573 -9.228 -17.664 1.00 79.12 120 GLU A CA 1
ATOM 962 C C . GLU A 1 120 ? -0.564 -10.368 -17.482 1.00 79.12 120 GLU A C 1
ATOM 964 O O . GLU A 1 120 ? 0.560 -10.289 -17.987 1.00 79.12 120 GLU A O 1
ATOM 969 N N . LEU A 1 121 ? -0.943 -11.416 -16.746 1.00 81.56 121 LEU A N 1
ATOM 970 C CA . LEU A 1 121 ? -0.097 -12.580 -16.504 1.00 81.56 121 LEU A CA 1
ATOM 971 C C . LEU A 1 121 ? -0.059 -13.518 -17.720 1.00 81.56 121 LEU A C 1
ATOM 973 O O . LEU A 1 121 ? 0.978 -14.119 -18.000 1.00 81.56 121 LEU A O 1
ATOM 977 N N . PHE A 1 122 ? -1.184 -13.644 -18.432 1.00 76.31 122 PHE A N 1
ATOM 978 C CA . PHE A 1 122 ? -1.369 -14.627 -19.505 1.00 76.31 122 PHE A CA 1
ATOM 979 C C . PHE A 1 122 ? -1.359 -14.048 -20.917 1.00 76.31 122 PHE A C 1
ATOM 981 O O . PHE A 1 122 ? -1.273 -14.826 -21.864 1.00 76.31 122 PHE A O 1
ATOM 988 N N . ASP A 1 123 ? -1.397 -12.722 -21.092 1.00 72.38 123 ASP A N 1
ATOM 989 C CA . ASP A 1 123 ? -1.377 -12.131 -22.439 1.00 72.38 123 ASP A CA 1
ATOM 990 C C . ASP A 1 123 ? -0.065 -12.444 -23.191 1.00 72.38 123 ASP A C 1
ATOM 992 O O . ASP A 1 123 ? -0.005 -12.299 -24.408 1.00 72.38 123 ASP A O 1
ATOM 996 N N . GLY A 1 124 ? 0.992 -12.907 -22.500 1.00 64.19 124 GLY A N 1
ATOM 997 C CA . GLY A 1 124 ? 2.240 -13.429 -23.092 1.00 64.19 124 GLY A CA 1
ATOM 998 C C . GLY A 1 124 ? 3.045 -12.407 -23.904 1.00 64.19 124 GLY A C 1
ATOM 999 O O . GLY A 1 124 ? 4.144 -12.696 -24.375 1.00 64.19 124 GLY A O 1
ATOM 1000 N N . LYS A 1 125 ? 2.499 -11.203 -24.064 1.00 70.31 125 LYS A N 1
ATOM 1001 C CA . LYS A 1 125 ? 3.082 -10.078 -24.766 1.00 70.31 125 LYS A CA 1
ATOM 1002 C C . LYS A 1 125 ? 3.885 -9.276 -23.769 1.00 70.31 125 LYS A C 1
ATOM 1004 O O . LYS A 1 125 ? 3.348 -8.622 -22.877 1.00 70.31 125 LYS A O 1
ATOM 1009 N N . PHE A 1 126 ? 5.189 -9.335 -23.949 1.00 77.12 126 PHE A N 1
ATOM 1010 C CA . PHE A 1 126 ? 6.069 -8.346 -23.377 1.00 77.12 126 PHE A CA 1
ATOM 1011 C C . PHE A 1 126 ? 5.906 -7.037 -24.149 1.00 77.12 126 PHE A C 1
ATOM 1013 O O . PHE A 1 126 ? 5.952 -7.021 -25.381 1.00 77.12 126 PHE A O 1
ATOM 1020 N N . ASP A 1 127 ? 5.652 -5.953 -23.428 1.00 75.06 127 ASP A N 1
ATOM 1021 C CA . ASP A 1 127 ? 5.498 -4.622 -23.997 1.00 75.06 127 ASP A CA 1
ATOM 1022 C C . ASP A 1 127 ? 6.862 -3.983 -24.299 1.00 75.06 127 ASP A C 1
ATOM 1024 O O . ASP A 1 127 ? 7.932 -4.531 -24.016 1.00 75.06 127 ASP A O 1
ATOM 1028 N N . ALA A 1 128 ? 6.840 -2.802 -24.919 1.00 72.06 128 ALA A N 1
ATOM 1029 C CA . ALA A 1 128 ? 8.066 -2.066 -25.212 1.00 72.06 128 ALA A CA 1
ATOM 1030 C C . ALA A 1 128 ? 8.863 -1.742 -23.933 1.00 72.06 128 ALA A C 1
ATOM 1032 O O . ALA A 1 128 ? 10.091 -1.692 -23.979 1.00 72.06 128 ALA A O 1
ATOM 1033 N N . ASP A 1 129 ? 8.187 -1.561 -22.795 1.00 76.50 129 ASP A N 1
ATOM 1034 C CA . ASP A 1 129 ? 8.837 -1.285 -21.512 1.00 76.50 129 ASP A CA 1
ATOM 1035 C C . ASP A 1 129 ? 9.631 -2.500 -21.015 1.00 76.50 129 ASP A C 1
ATOM 1037 O O . ASP A 1 129 ? 10.773 -2.359 -20.569 1.00 76.50 129 ASP A O 1
ATOM 1041 N N . TYR A 1 130 ? 9.102 -3.715 -21.209 1.00 80.25 130 TYR A N 1
ATOM 1042 C CA . TYR A 1 130 ? 9.850 -4.934 -20.936 1.00 80.25 130 TYR A CA 1
ATOM 1043 C C . TYR A 1 130 ? 11.150 -5.000 -21.738 1.00 80.25 130 TYR A C 1
ATOM 1045 O O . TYR A 1 130 ? 12.215 -5.192 -21.157 1.00 80.25 130 TYR A O 1
ATOM 1053 N N . TYR A 1 131 ? 11.096 -4.822 -23.060 1.00 79.81 131 TYR A N 1
ATOM 1054 C CA . TYR A 1 131 ? 12.294 -4.953 -23.895 1.00 79.81 131 TYR A CA 1
ATOM 1055 C C . TYR A 1 131 ? 13.319 -3.841 -23.650 1.00 79.81 131 TYR A C 1
ATOM 1057 O O . TYR A 1 131 ? 14.519 -4.103 -23.722 1.00 79.81 131 TYR A O 1
ATOM 1065 N N . ASN A 1 132 ? 12.864 -2.627 -23.338 1.00 76.94 132 ASN A N 1
ATOM 1066 C CA . ASN A 1 132 ? 13.741 -1.471 -23.159 1.00 76.94 132 ASN A CA 1
ATOM 1067 C C . ASN A 1 132 ? 14.309 -1.347 -21.740 1.00 76.94 132 ASN A C 1
ATOM 1069 O O . ASN A 1 132 ? 15.347 -0.710 -21.559 1.00 76.94 132 ASN A O 1
ATOM 1073 N N . ARG A 1 133 ? 13.639 -1.911 -20.728 1.00 75.25 133 ARG A N 1
ATOM 1074 C CA . ARG A 1 133 ? 14.009 -1.716 -19.318 1.00 75.25 133 ARG A CA 1
ATOM 1075 C C . ARG A 1 133 ? 14.159 -3.029 -18.573 1.00 75.25 133 ARG A C 1
ATOM 1077 O O . ARG A 1 133 ? 15.236 -3.308 -18.066 1.00 75.25 133 ARG A O 1
ATOM 1084 N N . VAL A 1 134 ? 13.117 -3.853 -18.535 1.00 78.44 134 VAL A N 1
ATOM 1085 C CA . VAL A 1 134 ? 13.081 -5.052 -17.679 1.00 78.44 134 VAL A CA 1
ATOM 1086 C C . VAL A 1 134 ? 14.056 -6.124 -18.176 1.00 78.44 134 VAL A C 1
ATOM 1088 O O . VAL A 1 134 ? 14.870 -6.631 -17.412 1.00 78.44 134 VAL A O 1
ATOM 1091 N N . LYS A 1 135 ? 14.042 -6.438 -19.473 1.00 81.81 135 LYS A N 1
ATOM 1092 C CA . LYS A 1 135 ? 14.877 -7.485 -20.071 1.00 81.81 135 LYS A CA 1
ATOM 1093 C C . LYS A 1 135 ? 16.384 -7.239 -19.876 1.00 81.81 135 LYS A C 1
ATOM 1095 O O . LYS A 1 135 ? 17.032 -8.153 -19.367 1.00 81.81 135 LYS A O 1
ATOM 1100 N N . PRO A 1 136 ? 16.947 -6.049 -20.183 1.00 78.50 136 PRO A N 1
ATOM 1101 C CA . PRO A 1 136 ? 18.360 -5.776 -19.913 1.00 78.50 136 PRO A CA 1
ATOM 1102 C C . PRO A 1 136 ? 18.734 -5.972 -18.439 1.00 78.50 136 PRO A C 1
ATOM 1104 O O . PRO A 1 136 ? 19.815 -6.466 -18.134 1.00 78.50 136 PRO A O 1
ATOM 1107 N N . TRP A 1 137 ? 17.826 -5.633 -17.519 1.00 75.50 137 TRP A N 1
ATOM 1108 C CA . TRP A 1 137 ? 18.064 -5.761 -16.083 1.00 75.50 137 TRP A CA 1
ATOM 1109 C C . TRP A 1 137 ? 18.090 -7.227 -15.650 1.00 75.50 137 TRP A C 1
ATOM 1111 O O . TRP A 1 137 ? 19.012 -7.633 -14.945 1.00 75.50 137 TRP A O 1
ATOM 1121 N N . LEU A 1 138 ? 17.141 -8.038 -16.130 1.00 79.50 138 LEU A N 1
ATOM 1122 C CA . LEU A 1 138 ? 17.112 -9.479 -15.867 1.00 79.50 138 LEU A CA 1
ATOM 1123 C C . LEU A 1 138 ? 18.330 -10.201 -16.455 1.00 79.50 138 LEU A C 1
ATOM 1125 O O . LEU A 1 138 ? 18.854 -11.108 -15.817 1.00 79.50 138 LEU A O 1
ATOM 1129 N N . GLU A 1 139 ? 18.780 -9.810 -17.648 1.00 78.12 139 GLU A N 1
ATOM 1130 C CA . GLU A 1 139 ? 19.960 -10.400 -18.296 1.00 78.12 139 GLU A CA 1
ATOM 1131 C C . GLU A 1 139 ? 21.269 -9.989 -17.609 1.00 78.12 139 GLU A C 1
ATOM 1133 O O . GLU A 1 139 ? 22.203 -10.787 -17.542 1.00 78.12 139 GLU A O 1
ATOM 1138 N N . SER A 1 140 ? 21.336 -8.771 -17.061 1.00 72.62 140 SER A N 1
ATOM 1139 C CA . SER A 1 140 ? 22.496 -8.290 -16.299 1.00 72.62 140 SER A CA 1
ATOM 1140 C C . SER A 1 140 ? 22.583 -8.848 -14.874 1.00 72.62 140 SER A C 1
ATOM 1142 O O . SER A 1 140 ? 23.619 -8.711 -14.221 1.00 72.62 140 SER A O 1
ATOM 1144 N N . PHE A 1 141 ? 21.505 -9.456 -14.370 1.00 73.12 141 PHE A N 1
ATOM 1145 C CA . PHE A 1 141 ? 21.439 -9.944 -13.000 1.00 73.12 141 PHE A CA 1
ATOM 1146 C C . PHE A 1 141 ? 22.263 -11.224 -12.818 1.00 73.12 141 PHE A C 1
ATOM 1148 O O . PHE A 1 141 ? 21.932 -12.285 -13.345 1.00 73.12 141 PHE A O 1
ATOM 1155 N N . ASP A 1 142 ? 23.306 -11.139 -11.995 1.00 71.56 142 ASP A N 1
ATOM 1156 C CA . ASP A 1 142 ? 24.111 -12.279 -11.563 1.00 71.56 142 ASP A CA 1
ATOM 1157 C C . ASP A 1 142 ? 24.209 -12.272 -10.030 1.00 71.56 142 ASP A C 1
ATOM 1159 O O . ASP A 1 142 ? 24.648 -11.295 -9.428 1.00 71.56 142 ASP A O 1
ATOM 1163 N N . LEU A 1 143 ? 23.789 -13.368 -9.388 1.00 66.69 143 LEU A N 1
ATOM 1164 C CA . LEU A 1 143 ? 23.813 -13.517 -7.926 1.00 66.69 143 LEU A CA 1
ATOM 1165 C C . LEU A 1 143 ? 25.228 -13.524 -7.339 1.00 66.69 143 LEU A C 1
ATOM 1167 O O . LEU A 1 143 ? 25.394 -13.266 -6.149 1.00 66.69 143 LEU A O 1
ATOM 1171 N N . LEU A 1 144 ? 26.227 -13.890 -8.145 1.00 66.75 144 LEU A N 1
ATOM 1172 C CA . LEU A 1 144 ? 27.598 -14.129 -7.697 1.00 66.75 144 LEU A CA 1
ATOM 1173 C C . LEU A 1 144 ? 28.574 -13.046 -8.157 1.00 66.75 144 LEU A C 1
ATOM 1175 O O . LEU A 1 144 ? 29.747 -13.097 -7.783 1.00 66.75 144 LEU A O 1
ATOM 1179 N N . LYS A 1 145 ? 28.119 -12.071 -8.952 1.00 60.72 145 LYS A N 1
ATOM 1180 C CA . LYS A 1 145 ? 28.950 -10.947 -9.388 1.00 60.72 145 LYS A CA 1
ATOM 1181 C C . LYS A 1 145 ? 28.454 -9.644 -8.768 1.00 60.72 145 LYS A C 1
ATOM 1183 O O . LYS A 1 145 ? 27.245 -9.438 -8.681 1.00 60.72 145 LYS A O 1
ATOM 1188 N N . PRO A 1 146 ? 29.369 -8.747 -8.356 1.00 54.09 146 PRO A N 1
ATOM 1189 C CA . PRO A 1 146 ? 28.981 -7.375 -8.070 1.00 54.09 146 PRO A CA 1
ATOM 1190 C C . PRO A 1 146 ? 28.325 -6.781 -9.329 1.00 54.09 146 PRO A C 1
ATOM 1192 O O . PRO A 1 146 ? 28.724 -7.152 -10.440 1.00 54.09 146 PRO A O 1
ATOM 1195 N N . PRO A 1 147 ? 27.306 -5.917 -9.176 1.00 54.59 147 PRO A N 1
ATOM 1196 C CA . PRO A 1 147 ? 26.594 -5.342 -10.311 1.00 54.59 147 PRO A CA 1
ATOM 1197 C C . PRO A 1 147 ? 27.588 -4.729 -11.299 1.00 54.59 147 PRO A C 1
ATOM 1199 O O . PRO A 1 147 ? 28.564 -4.097 -10.894 1.00 54.59 147 PRO A O 1
ATOM 1202 N N . VAL A 1 148 ? 27.352 -4.941 -12.596 1.00 51.34 148 VAL A N 1
ATOM 1203 C CA . VAL A 1 148 ? 28.141 -4.295 -13.646 1.00 51.34 148 VAL A CA 1
ATOM 1204 C C . VAL A 1 148 ? 27.867 -2.797 -13.560 1.00 51.34 148 VAL A C 1
ATOM 1206 O O . VAL A 1 148 ? 26.825 -2.318 -13.999 1.00 51.34 148 VAL A O 1
ATOM 1209 N N . THR A 1 149 ? 28.795 -2.061 -12.959 1.00 49.69 149 THR A N 1
ATOM 1210 C CA . THR A 1 149 ? 28.845 -0.604 -13.006 1.00 49.69 149 THR A CA 1
ATOM 1211 C C . THR A 1 149 ? 29.417 -0.178 -14.353 1.00 49.69 149 THR A C 1
ATOM 1213 O O . THR A 1 149 ? 30.573 0.222 -14.459 1.00 49.69 149 THR A O 1
ATOM 1216 N N . ASP A 1 150 ? 28.594 -0.237 -15.400 1.00 42.06 150 ASP A N 1
ATOM 1217 C CA . ASP A 1 150 ? 28.727 0.781 -16.441 1.00 42.06 150 ASP A CA 1
ATOM 1218 C C . ASP A 1 150 ? 28.241 2.085 -15.809 1.00 42.06 150 ASP A C 1
ATOM 1220 O O . ASP A 1 150 ? 27.144 2.122 -15.247 1.00 42.06 150 ASP A O 1
ATOM 1224 N N . GLY A 1 151 ? 29.110 3.098 -15.801 1.00 46.34 151 GLY A N 1
ATOM 1225 C CA . GLY A 1 151 ? 28.951 4.333 -15.032 1.00 46.34 151 GLY A CA 1
ATOM 1226 C C . GLY A 1 151 ? 27.502 4.826 -14.922 1.00 46.34 151 GLY A C 1
ATOM 1227 O O . GLY A 1 151 ? 26.805 4.957 -15.926 1.00 46.34 151 GLY A O 1
ATOM 1228 N N . ASP A 1 152 ? 27.104 5.124 -13.681 1.00 45.72 152 ASP A N 1
ATOM 1229 C CA . ASP A 1 152 ? 25.933 5.931 -13.286 1.00 45.72 152 ASP A CA 1
ATOM 1230 C C . ASP A 1 152 ? 24.630 5.227 -12.895 1.00 45.72 152 ASP A C 1
ATOM 1232 O O . ASP A 1 152 ? 23.603 5.895 -12.772 1.00 45.72 152 ASP A O 1
ATOM 1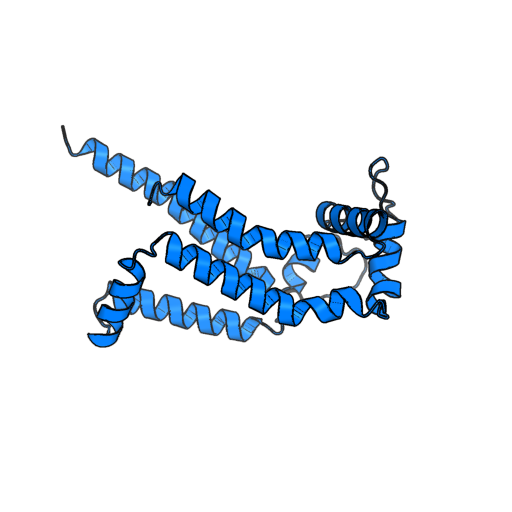236 N N . ARG A 1 153 ? 24.607 3.911 -12.648 1.00 49.66 153 ARG A N 1
ATOM 1237 C CA . ARG A 1 153 ? 23.367 3.241 -12.199 1.00 49.66 153 ARG A CA 1
ATOM 1238 C C . ARG A 1 153 ? 23.615 2.252 -11.072 1.00 49.66 153 ARG A C 1
ATOM 1240 O O . ARG A 1 153 ? 23.579 1.044 -11.278 1.00 49.66 153 ARG A O 1
ATOM 1247 N N . ASP A 1 154 ? 23.872 2.780 -9.879 1.00 51.28 154 ASP A N 1
ATOM 1248 C CA . ASP A 1 154 ? 23.967 1.961 -8.671 1.00 51.28 154 ASP A CA 1
ATOM 1249 C C . ASP A 1 154 ? 22.569 1.453 -8.258 1.00 51.28 154 ASP A C 1
ATOM 1251 O O . ASP A 1 154 ? 21.577 2.189 -8.234 1.00 51.28 154 ASP A O 1
ATOM 1255 N N . VAL A 1 155 ? 22.472 0.145 -8.037 1.00 53.09 155 VAL A N 1
ATOM 1256 C CA . VAL A 1 155 ? 21.256 -0.653 -8.239 1.00 53.09 155 VAL A CA 1
ATOM 1257 C C . VAL A 1 155 ? 20.505 -0.834 -6.918 1.00 53.09 155 VAL A C 1
ATOM 1259 O O . VAL A 1 155 ? 20.611 -1.853 -6.246 1.00 53.09 155 VAL A O 1
ATOM 1262 N N . GLY A 1 156 ? 19.652 0.124 -6.555 1.00 53.09 156 GLY A N 1
ATOM 1263 C CA . GLY A 1 156 ? 18.792 0.036 -5.360 1.00 53.09 156 GLY A CA 1
ATOM 1264 C C . GLY A 1 156 ? 17.703 -1.061 -5.379 1.00 53.09 156 GLY A C 1
ATOM 1265 O O . GLY A 1 156 ? 16.864 -1.098 -4.484 1.00 53.09 156 GLY A O 1
ATOM 1266 N N . HIS A 1 157 ? 17.674 -1.945 -6.386 1.00 60.66 157 HIS A N 1
ATOM 1267 C CA . HIS A 1 157 ? 16.546 -2.844 -6.692 1.00 60.66 157 HIS A CA 1
ATOM 1268 C C . HIS A 1 157 ? 16.906 -4.344 -6.679 1.00 60.66 157 HIS A C 1
ATOM 1270 O O . HIS A 1 157 ? 16.172 -5.160 -7.234 1.00 60.66 157 HIS A O 1
ATOM 1276 N N . HIS A 1 158 ? 18.012 -4.751 -6.046 1.00 67.56 158 HIS A N 1
ATOM 1277 C CA . HIS A 1 158 ? 18.500 -6.140 -6.105 1.00 67.56 158 HIS A CA 1
ATOM 1278 C C . HIS A 1 158 ? 17.460 -7.204 -5.734 1.00 67.56 158 HIS A C 1
ATOM 1280 O O . HIS A 1 158 ? 17.382 -8.236 -6.394 1.00 67.56 158 HIS A O 1
ATOM 1286 N N . LEU A 1 159 ? 16.641 -6.957 -4.707 1.00 75.06 159 LEU A N 1
ATOM 1287 C CA . LEU A 1 159 ? 15.641 -7.927 -4.262 1.00 75.06 159 LEU A CA 1
ATOM 1288 C C . LEU A 1 159 ? 14.481 -8.063 -5.258 1.00 75.06 159 LEU A C 1
ATOM 1290 O O . LEU A 1 159 ? 14.005 -9.167 -5.509 1.00 75.06 159 LEU A O 1
ATOM 1294 N N . GLN A 1 160 ? 14.050 -6.950 -5.851 1.00 76.69 160 GLN A N 1
ATOM 1295 C CA . GLN A 1 160 ? 13.014 -6.952 -6.879 1.00 76.69 160 GLN A CA 1
ATOM 1296 C C . GLN A 1 160 ? 13.503 -7.706 -8.120 1.00 76.69 160 GLN A C 1
ATOM 1298 O O . GLN A 1 160 ? 12.853 -8.655 -8.554 1.00 76.69 160 GLN A O 1
ATOM 1303 N N . ILE A 1 161 ? 14.683 -7.339 -8.629 1.00 79.00 161 ILE A N 1
ATOM 1304 C CA . ILE A 1 161 ? 15.288 -7.979 -9.804 1.00 79.00 161 ILE A CA 1
ATOM 1305 C C . ILE A 1 161 ? 15.525 -9.467 -9.532 1.00 79.00 161 ILE A C 1
ATOM 1307 O O . ILE A 1 161 ? 15.279 -10.292 -10.402 1.00 79.00 161 ILE A O 1
ATOM 1311 N N . PHE A 1 162 ? 15.931 -9.835 -8.313 1.00 83.94 162 PHE A N 1
ATOM 1312 C CA . PHE A 1 162 ? 16.077 -11.233 -7.916 1.00 83.94 162 PHE A CA 1
ATOM 1313 C C . PHE A 1 162 ? 14.771 -12.021 -8.068 1.00 83.94 162 PHE A C 1
ATOM 1315 O O . PHE A 1 162 ? 14.771 -13.098 -8.674 1.00 83.94 162 PHE A O 1
ATOM 1322 N N . PHE A 1 163 ? 13.659 -11.504 -7.540 1.00 87.38 163 PHE A N 1
ATOM 1323 C CA . PHE A 1 163 ? 12.364 -12.172 -7.661 1.00 87.38 163 PHE A CA 1
ATOM 1324 C C . PHE A 1 163 ? 11.880 -12.218 -9.112 1.00 87.38 163 PHE A C 1
ATOM 1326 O O . PHE A 1 163 ? 11.394 -13.258 -9.552 1.00 87.38 163 PHE A O 1
ATOM 1333 N N . GLU A 1 164 ? 12.066 -11.144 -9.877 1.00 87.62 164 GLU A N 1
ATOM 1334 C CA . GLU A 1 164 ? 11.695 -11.074 -11.293 1.00 87.62 164 GLU A CA 1
ATOM 1335 C C . GLU A 1 164 ? 12.523 -12.034 -12.162 1.00 87.62 164 GLU A C 1
ATOM 1337 O O . GLU A 1 164 ? 11.961 -12.800 -12.946 1.00 87.62 164 GLU A O 1
ATOM 1342 N N . ALA A 1 165 ? 13.846 -12.071 -11.984 1.00 86.94 165 ALA A N 1
ATOM 1343 C CA . ALA A 1 165 ? 14.750 -12.977 -12.692 1.00 86.94 165 ALA A CA 1
ATOM 1344 C C . ALA A 1 165 ? 14.469 -14.443 -12.339 1.00 86.94 165 ALA A C 1
ATOM 1346 O O . ALA A 1 165 ? 14.410 -15.305 -13.219 1.00 86.94 165 ALA A O 1
ATOM 1347 N N . THR A 1 166 ? 14.223 -14.733 -11.058 1.00 88.31 166 THR A N 1
ATOM 1348 C CA . THR A 1 166 ? 13.821 -16.072 -10.604 1.00 88.31 166 THR A CA 1
ATOM 1349 C C . THR A 1 166 ? 12.484 -16.474 -11.224 1.00 88.31 166 THR A C 1
ATOM 1351 O O . THR A 1 166 ? 12.341 -17.592 -11.720 1.00 88.31 166 THR A O 1
ATOM 1354 N N . SER A 1 167 ? 11.525 -15.548 -11.268 1.00 90.62 167 SER A N 1
ATOM 1355 C CA . SER A 1 167 ? 10.217 -15.768 -11.882 1.00 90.62 167 SER A CA 1
ATOM 1356 C C . SER A 1 167 ? 10.345 -16.067 -13.371 1.00 90.62 167 SER A C 1
ATOM 1358 O O . SER A 1 167 ? 9.760 -17.030 -13.863 1.00 90.62 167 SER A O 1
ATOM 1360 N N . MET A 1 168 ? 11.169 -15.294 -14.079 1.00 87.88 168 MET A N 1
ATOM 1361 C CA . MET A 1 168 ? 11.453 -15.504 -15.494 1.00 87.88 168 MET A CA 1
ATOM 1362 C C . MET A 1 168 ? 12.101 -16.870 -15.745 1.00 87.88 168 MET A C 1
ATOM 1364 O O . MET A 1 168 ? 11.704 -17.574 -16.668 1.00 87.88 168 MET A O 1
ATOM 1368 N N . LYS A 1 169 ? 13.057 -17.285 -14.905 1.00 88.75 169 LYS A N 1
ATOM 1369 C CA . LYS A 1 169 ? 13.770 -18.562 -15.057 1.00 88.75 169 LYS A CA 1
ATOM 1370 C C . LYS A 1 169 ? 12.885 -19.785 -14.799 1.00 88.75 169 LYS A C 1
ATOM 1372 O O . LYS A 1 169 ? 13.064 -20.802 -15.461 1.00 88.75 169 LYS A O 1
ATOM 1377 N N . ILE A 1 170 ? 11.968 -19.704 -13.834 1.00 90.50 170 ILE A N 1
ATOM 1378 C CA . ILE A 1 170 ? 11.107 -20.831 -13.442 1.00 90.50 170 ILE A CA 1
ATOM 1379 C C . ILE A 1 170 ? 9.840 -20.897 -14.304 1.00 90.50 170 ILE A C 1
ATOM 1381 O O . ILE A 1 170 ? 9.442 -21.982 -14.719 1.00 90.50 170 ILE A O 1
ATOM 1385 N N . PHE A 1 171 ? 9.207 -19.752 -14.573 1.00 89.50 171 PHE A N 1
ATOM 1386 C CA . PHE A 1 171 ? 7.875 -19.685 -15.186 1.00 89.50 171 PHE A CA 1
ATOM 1387 C C . PHE A 1 171 ? 7.869 -19.107 -16.606 1.00 89.50 171 PHE A C 1
ATOM 1389 O O . PHE A 1 171 ? 6.811 -19.045 -17.226 1.00 89.50 171 PHE A O 1
ATOM 1396 N N . GLY A 1 172 ? 9.010 -18.635 -17.120 1.00 87.75 172 GLY A N 1
ATOM 1397 C CA . GLY A 1 172 ? 9.074 -17.928 -18.405 1.00 87.75 172 GLY A CA 1
ATOM 1398 C C . GLY A 1 172 ? 8.403 -16.550 -18.386 1.00 87.75 172 GLY A C 1
ATOM 1399 O O . GLY A 1 172 ? 8.212 -15.947 -19.438 1.00 87.75 172 GLY A O 1
ATOM 1400 N N . ASN A 1 173 ? 8.026 -16.052 -17.204 1.00 87.38 173 ASN A N 1
ATOM 1401 C CA . ASN A 1 173 ? 7.359 -14.769 -17.025 1.00 87.38 173 ASN A CA 1
ATOM 1402 C C . ASN A 1 173 ? 7.811 -14.121 -15.707 1.00 87.38 173 ASN A C 1
ATOM 1404 O O . ASN A 1 173 ? 7.664 -14.701 -14.629 1.00 87.38 173 ASN A O 1
ATOM 1408 N N . TYR A 1 174 ? 8.347 -12.902 -15.789 1.00 86.56 174 TYR A N 1
ATOM 1409 C CA . TYR A 1 174 ? 8.883 -12.157 -14.646 1.00 86.56 174 TYR A CA 1
ATOM 1410 C C . TYR A 1 174 ? 7.809 -11.691 -13.639 1.00 86.56 174 TYR A C 1
ATOM 1412 O O . TYR A 1 174 ? 8.144 -11.373 -12.502 1.00 86.56 174 TYR A O 1
ATOM 1420 N N . LYS A 1 175 ? 6.522 -11.693 -14.024 1.00 88.62 175 LYS A N 1
ATOM 1421 C CA . LYS A 1 175 ? 5.395 -11.206 -13.205 1.00 88.62 175 LYS A CA 1
ATOM 1422 C C . LYS A 1 175 ? 4.798 -12.252 -12.252 1.00 88.62 175 LYS A C 1
ATOM 1424 O O . LYS A 1 175 ? 4.072 -11.882 -11.333 1.00 88.62 175 LYS A O 1
ATOM 1429 N N . VAL A 1 176 ? 5.089 -13.543 -12.437 1.00 90.38 176 VAL A N 1
ATOM 1430 C CA . VAL A 1 176 ? 4.432 -14.643 -11.696 1.00 90.38 176 VAL A CA 1
ATOM 1431 C C . VAL A 1 176 ? 4.757 -14.620 -10.203 1.00 90.38 176 VAL A C 1
ATOM 1433 O O . VAL A 1 176 ? 3.845 -14.663 -9.380 1.00 90.38 176 VAL A O 1
ATOM 1436 N N . ILE A 1 177 ? 6.035 -14.519 -9.827 1.00 91.69 177 ILE A N 1
ATOM 1437 C CA . ILE A 1 177 ? 6.417 -14.428 -8.409 1.00 91.69 177 ILE A CA 1
ATOM 1438 C C . ILE A 1 177 ? 5.877 -13.141 -7.763 1.00 91.69 177 ILE A C 1
ATOM 1440 O O . ILE A 1 177 ? 5.264 -13.264 -6.702 1.00 91.69 177 ILE A O 1
ATOM 1444 N N . PRO A 1 178 ? 6.019 -11.939 -8.366 1.00 89.25 178 PRO A N 1
ATOM 1445 C CA . PRO A 1 178 ? 5.369 -10.728 -7.859 1.00 89.25 178 PRO A CA 1
ATOM 1446 C C . PRO A 1 178 ? 3.862 -10.893 -7.624 1.00 89.25 178 PRO A C 1
ATOM 1448 O O . PRO A 1 178 ? 3.363 -10.515 -6.567 1.00 89.25 178 PRO A O 1
ATOM 1451 N N . PHE A 1 179 ? 3.151 -11.531 -8.556 1.00 90.75 179 PHE A N 1
ATOM 1452 C CA . PHE A 1 179 ? 1.719 -11.802 -8.434 1.00 90.75 179 PHE A CA 1
ATOM 1453 C C . PHE A 1 179 ? 1.388 -12.711 -7.237 1.00 90.75 179 PHE A C 1
ATOM 1455 O O . PHE A 1 179 ? 0.512 -12.393 -6.430 1.00 90.75 179 PHE A O 1
ATOM 1462 N N . ILE A 1 180 ? 2.125 -13.816 -7.065 1.00 91.94 180 ILE A N 1
ATOM 1463 C CA . ILE A 1 180 ? 1.962 -14.712 -5.908 1.00 91.94 180 ILE A CA 1
ATOM 1464 C C . ILE A 1 180 ? 2.275 -13.970 -4.603 1.00 91.94 180 ILE A C 1
ATOM 1466 O O . ILE A 1 180 ? 1.548 -14.121 -3.621 1.00 91.94 180 ILE A O 1
ATOM 1470 N N . ALA A 1 181 ? 3.323 -13.142 -4.585 1.00 91.25 181 ALA A N 1
ATOM 1471 C CA . ALA A 1 181 ? 3.688 -12.342 -3.421 1.00 91.25 181 ALA A CA 1
ATOM 1472 C C . ALA A 1 181 ? 2.573 -11.355 -3.033 1.00 91.25 181 ALA A C 1
ATOM 1474 O O . ALA A 1 181 ? 2.266 -11.217 -1.848 1.00 91.25 181 ALA A O 1
ATOM 1475 N N . SER A 1 182 ? 1.912 -10.726 -4.010 1.00 91.25 182 SER A N 1
ATOM 1476 C CA . SER A 1 182 ? 0.757 -9.854 -3.765 1.00 91.25 182 SER A CA 1
ATOM 1477 C C . SER A 1 182 ? -0.440 -10.595 -3.162 1.00 91.25 182 SER A C 1
ATOM 1479 O O . SER A 1 182 ? -1.104 -10.043 -2.289 1.00 91.25 182 SER A O 1
ATOM 1481 N N . ILE A 1 183 ? -0.694 -11.849 -3.555 1.00 92.56 183 ILE A N 1
ATOM 1482 C CA . ILE A 1 183 ? -1.733 -12.697 -2.939 1.00 92.56 183 ILE A CA 1
ATOM 1483 C C . ILE A 1 183 ? -1.335 -13.129 -1.522 1.00 92.56 183 ILE A C 1
ATOM 1485 O O . ILE A 1 183 ? -2.169 -13.158 -0.616 1.00 92.56 183 ILE A O 1
ATOM 1489 N N . ALA A 1 184 ? -0.060 -13.462 -1.318 1.00 93.06 184 ALA A N 1
ATOM 1490 C CA . ALA A 1 184 ? 0.455 -13.887 -0.022 1.00 93.06 184 ALA A CA 1
ATOM 1491 C C . ALA A 1 184 ? 0.430 -12.754 1.014 1.00 93.06 184 ALA A C 1
ATOM 1493 O O . ALA A 1 184 ? 0.242 -13.020 2.200 1.00 93.06 184 ALA A O 1
ATOM 1494 N N . LEU A 1 185 ? 0.583 -11.499 0.582 1.00 93.50 185 LEU A N 1
ATOM 1495 C CA . LEU A 1 185 ? 0.641 -10.330 1.456 1.00 93.50 185 LEU A CA 1
ATOM 1496 C C . LEU A 1 185 ? -0.554 -10.219 2.427 1.00 93.50 185 LEU A C 1
ATOM 1498 O O . LEU A 1 185 ? -0.304 -10.252 3.630 1.00 93.50 185 LEU A O 1
ATOM 1502 N N . PRO A 1 186 ? -1.831 -10.149 1.991 1.00 93.19 186 PRO A N 1
ATOM 1503 C CA . PRO A 1 186 ? -2.968 -10.046 2.912 1.00 93.19 186 PRO A CA 1
ATOM 1504 C C . PRO A 1 186 ? -3.091 -11.252 3.854 1.00 93.19 186 PRO A C 1
ATOM 1506 O O . PRO A 1 186 ? -3.486 -11.089 5.008 1.00 93.19 186 PRO A O 1
ATOM 1509 N N . ILE A 1 187 ? -2.711 -12.449 3.395 1.00 92.00 187 ILE A N 1
ATOM 1510 C CA . ILE A 1 187 ? -2.714 -13.672 4.209 1.00 92.00 187 ILE A CA 1
ATOM 1511 C C . ILE A 1 187 ? -1.667 -13.559 5.323 1.00 92.00 187 ILE A C 1
ATOM 1513 O O . ILE A 1 187 ? -1.977 -13.748 6.499 1.00 92.00 187 ILE A O 1
ATOM 1517 N N . MET A 1 188 ? -0.434 -13.198 4.964 1.00 93.06 188 MET A N 1
ATOM 1518 C CA . MET A 1 188 ? 0.659 -13.001 5.914 1.00 93.06 188 MET A CA 1
ATOM 1519 C C . MET A 1 188 ? 0.356 -11.873 6.895 1.00 93.06 188 MET A C 1
ATOM 1521 O O . MET A 1 188 ? 0.596 -12.027 8.090 1.00 93.06 188 MET A O 1
ATOM 1525 N N . THR A 1 189 ? -0.210 -10.760 6.423 1.00 91.50 189 THR A N 1
ATOM 1526 C CA . THR A 1 189 ? -0.630 -9.649 7.282 1.00 91.50 189 THR A CA 1
ATOM 1527 C C . THR A 1 189 ? -1.666 -10.100 8.301 1.00 91.50 189 THR A C 1
ATOM 1529 O O . THR A 1 189 ? -1.546 -9.729 9.467 1.00 91.50 189 THR A O 1
ATOM 1532 N N . TYR A 1 190 ? -2.647 -10.914 7.902 1.00 89.88 190 TYR A N 1
ATOM 1533 C CA . TYR A 1 190 ? -3.638 -11.460 8.827 1.00 89.88 190 TYR A CA 1
ATOM 1534 C C . TYR A 1 190 ? -2.973 -12.298 9.922 1.00 89.88 190 TYR A C 1
ATOM 1536 O O . TYR A 1 190 ? -3.084 -11.944 11.092 1.00 89.88 190 TYR A O 1
ATOM 1544 N N . PHE A 1 191 ? -2.204 -13.329 9.556 1.00 89.31 191 PHE A N 1
ATOM 1545 C CA . PHE A 1 191 ? -1.537 -14.194 10.535 1.00 89.31 191 PHE A CA 1
ATOM 1546 C C . PHE A 1 191 ? -0.605 -13.419 11.464 1.00 89.31 191 PHE A C 1
ATOM 1548 O O . PHE A 1 191 ? -0.661 -13.585 12.679 1.00 89.31 191 PHE A O 1
ATOM 1555 N N . LEU A 1 192 ? 0.220 -12.534 10.906 1.00 89.62 192 LEU A N 1
ATOM 1556 C CA . LEU A 1 192 ? 1.166 -11.742 11.681 1.00 89.62 192 LEU A CA 1
ATOM 1557 C C . LEU A 1 192 ? 0.442 -10.793 12.645 1.00 89.62 192 LEU A C 1
ATOM 1559 O O . LEU A 1 192 ? 0.843 -10.660 13.799 1.00 89.62 192 LEU A O 1
ATOM 1563 N N . THR A 1 193 ? -0.659 -10.178 12.208 1.00 86.75 193 THR A N 1
ATOM 1564 C CA . THR A 1 193 ? -1.478 -9.316 13.071 1.00 86.75 193 THR A CA 1
ATOM 1565 C C . THR A 1 193 ? -2.138 -10.121 14.185 1.00 86.75 193 THR A C 1
ATOM 1567 O O . THR A 1 193 ? -2.086 -9.694 15.338 1.00 86.75 193 THR A O 1
ATOM 1570 N N . THR A 1 194 ? -2.714 -11.285 13.875 1.00 84.75 194 THR A N 1
ATOM 1571 C CA . THR A 1 194 ? -3.343 -12.185 14.854 1.00 84.75 194 THR A CA 1
ATOM 1572 C C . THR A 1 194 ? -2.339 -12.655 15.909 1.00 84.75 194 THR A C 1
ATOM 1574 O O . THR A 1 194 ? -2.623 -12.565 17.104 1.00 84.75 194 THR A O 1
ATOM 1577 N N . GLU A 1 195 ? -1.136 -13.066 15.498 1.00 86.12 195 GLU A N 1
ATOM 1578 C CA . GLU A 1 195 ? -0.063 -13.482 16.413 1.00 86.12 195 GLU A CA 1
ATOM 1579 C C . GLU A 1 195 ? 0.415 -12.332 17.313 1.00 86.12 195 GLU A C 1
ATOM 1581 O O . GLU A 1 195 ? 0.538 -12.491 18.530 1.00 86.12 195 GLU A O 1
ATOM 1586 N N . LEU A 1 196 ? 0.634 -11.139 16.747 1.00 83.44 196 LEU A N 1
ATOM 1587 C CA . LEU A 1 196 ? 1.110 -9.981 17.511 1.00 83.44 196 LEU A CA 1
ATOM 1588 C C . LEU A 1 196 ? 0.063 -9.437 18.486 1.00 83.44 196 LEU A C 1
ATOM 1590 O O . LEU A 1 196 ? 0.393 -9.090 19.621 1.00 83.44 196 LEU A O 1
ATOM 1594 N N . THR A 1 197 ? -1.196 -9.333 18.057 1.00 79.81 197 THR A N 1
ATOM 1595 C CA . THR A 1 197 ? -2.262 -8.764 18.895 1.00 79.81 197 THR A CA 1
ATOM 1596 C C . THR A 1 197 ? -2.850 -9.767 19.877 1.00 79.81 197 THR A C 1
ATOM 1598 O O . THR A 1 197 ? -3.532 -9.349 20.814 1.00 79.81 197 THR A O 1
ATOM 1601 N N . LYS A 1 198 ? -2.603 -11.074 19.690 1.00 72.38 198 LYS A N 1
ATOM 1602 C CA . LYS A 1 198 ? -3.239 -12.173 20.441 1.00 72.38 198 LYS A CA 1
ATOM 1603 C C . LYS A 1 198 ? -4.772 -12.084 20.467 1.00 72.38 198 LYS A C 1
ATOM 1605 O O . LYS A 1 198 ? -5.413 -12.733 21.297 1.00 72.38 198 LYS A O 1
ATOM 1610 N N . LYS A 1 199 ? -5.364 -11.262 19.595 1.00 60.53 199 LYS A N 1
ATOM 1611 C CA . LYS A 1 199 ? -6.807 -11.182 19.409 1.00 60.53 199 LYS A CA 1
ATOM 1612 C C . LYS A 1 199 ? -7.204 -12.398 18.583 1.00 60.53 199 LYS A C 1
ATOM 1614 O O . LYS A 1 199 ? -6.677 -12.591 17.492 1.00 60.53 199 LYS A O 1
ATOM 1619 N N . ARG A 1 200 ? -8.053 -13.238 19.175 1.00 52.22 200 ARG A N 1
ATOM 1620 C CA . ARG A 1 200 ? -8.664 -14.389 18.506 1.00 52.22 200 ARG A CA 1
ATOM 1621 C C . ARG A 1 200 ? -9.680 -13.933 17.479 1.00 52.22 200 ARG A C 1
ATOM 1623 O O . ARG A 1 200 ? -10.418 -12.977 17.792 1.00 52.22 200 ARG A O 1
#

Foldseek 3Di:
DPPVVVVVVVVVCCVVVVVVVVVVVVVVLCVQFVLLCCVPPFQADDPPPDDRRPGDPCNVVVVVVVVVVVVLVVCQVVVVDDPVSVVVVVCVVPDDQDPVRLVVVLCVVLVVLCVVCVCVQPVLDDDPCCVVPVVVLLVQDDPPDDGPCPDGGDDPQNVLSVQQNVCCVPPVGSCPSVSVVVSVVSVCVVVVCCVVVVRD

Radius of gyration: 22.81 Å; chains: 1; bounding box: 53×39×70 Å

Secondary structure (DSSP, 8-state):
--SHHHHHHHHHHHHHHHHHHHHHHHHHHHHH-HHHHHHHHS---SS----TTPPPTTHHHHHHHHHHHHHHHHHHHTT-S-HHHHHHHHHHHH-PPPHHHHHHHHHHHHHHHHHHHHHHHHS----HHIIIIIHHHHHH--TTS-----TT---TTHHHHHHHHHHHHHHS-TTHHHHHHHHHHHHHHHHHHHHHH---

pLDDT: mean 80.97, std 12.64, range [42.06, 95.69]